Protein AF-A0A667XM32-F1 (afdb_monomer)

Radius of gyration: 34.19 Å; Cα contacts (8 Å, |Δi|>4): 373; chains: 1; bounding box: 86×40×93 Å

Solvent-accessible surface area (backbone atoms only — not comparable to full-atom values): 13322 Å² total; per-residue (Å²): 133,86,81,71,58,64,69,58,56,65,59,70,75,59,69,67,76,51,78,46,45,78,69,33,78,40,68,40,95,83,37,33,21,77,37,44,51,92,83,27,25,35,34,72,48,74,59,93,92,46,54,36,18,30,56,31,86,66,56,57,82,39,23,20,69,43,82,49,98,88,53,30,31,41,42,68,36,68,55,86,54,29,37,33,28,72,44,62,78,33,38,78,36,42,34,93,83,28,27,34,42,97,29,39,58,32,80,63,60,58,92,79,31,28,52,42,90,53,34,41,35,77,47,68,85,73,47,76,67,45,75,70,47,72,71,42,76,52,26,44,96,87,36,74,66,98,52,69,56,24,39,23,43,25,47,23,50,35,56,75,93,78,94,74,78,89,86,64,67,90,36,48,46,70,66,48,75,48,76,46,82,33,78,41,81,85,88,78,74,76,73,65,78,79,55,61,89,86,50,58,69,69,46,54,60,58,52,58,72,74,56,75,88,76,86,76,76,75,80,85,128

pLDDT: mean 71.75, std 19.82, range [31.75, 93.62]

Secondary structure (DSSP, 8-state):
--SSSHHHHTTSS-S---GGGTT-SEEETTTEEEE--TTSEEEEEEETTEEEEEEESSPPTTEEEEE-SS-EEEEE-S-TTEEEESSSS-EEEEPTT-EEETTEEESSPPTT-EEETTEEES-GGGS-PPPPPPPPP-BBTTBSSS-SEEEEEEEE-SS------TT-GGGBPPPEEEEEEEEPP---SSGGGSS-TTSHHHHHHHHHHH-PPP--PPPP-

InterPro domains:
  IPR006212 Furin-like repeat [SM00261] (18-65)
  IPR006212 Furin-like repeat [SM00261] (71-115)
  IPR006212 Furin-like repeat [cd00064] (82-119)
  IPR009030 Growth factor receptor cysteine-rich domain superfamily [SSF57184] (23-128)
  IPR043601 R-spondin, Fu-CRD domain [PF15913] (21-119)
  IPR051514 R-spondin domain-containing protein [PTHR46987] (15-189)

Sequence (221 aa):
LYWGLLRLFDCMLAKETSDDCRSCLECSPDNGCVRCPERLFLFLQRDGMSHHGTCLHACPTGHYGQRGKDINRCMKCRSLDCEHCFSRDFCTKCKPGFQLYKGKCLTHCPEGTFAHQSDCLEDCLQAPLGEWSNWSVCLHNGVTCGFRWGKQTRTREGGLSGGMPEEHAASLCPSHSETQRCRMRKKWRQEMRNLGKTGVLAVMARYCDKYPPQSDLFPSL

Foldseek 3Di:
DPPPVVVVVVVVVPPPPPPQAPQAPDQDPQAGHPAGDQQWAWEWDDDPPHTHTGTHNAAAFQWEWDRDPGGIYTDGACDPQARAANDNQAGPHGHPCWADDRRDTHNDADPCWADAPRYTHNDLVPQPWDDKDDWAQFDAVNAQDDDQKGKIKIKTASDDDDDDDDPPCPRHRDIDMDMDMDTHDDPDDPPVVPDDPVCPVVVVVVVSVVDDDDPPDDPDD

Nearest PDB structures (foldseek):
  4c8v-assembly6_F  TM=8.138E-01  e=4.112E-13  Xenopus tropicalis
  4c8v-assembly3_C  TM=8.762E-01  e=1.002E-11  Xenopus tropicalis
  4c9a-assembly1_B  TM=8.261E-01  e=1.569E-11  Xenopus tropicalis
  4bst-assembly1_C  TM=8.857E-01  e=7.492E-10  Homo sapiens
  4cdk-assembly4_F  TM=8.758E-01  e=5.988E-10  Homo sapiens

Structure (mmCIF, N/CA/C/O backbone):
data_AF-A0A667XM32-F1
#
_entry.id   AF-A0A667XM32-F1
#
loop_
_atom_site.group_PDB
_atom_site.id
_atom_site.type_symbol
_atom_site.label_atom_id
_atom_site.label_alt_id
_atom_site.label_comp_id
_atom_site.label_asym_id
_atom_site.label_entity_id
_atom_site.label_seq_id
_atom_site.pdbx_PDB_ins_code
_atom_site.Cartn_x
_atom_site.Cartn_y
_atom_site.Cartn_z
_atom_site.occupancy
_atom_site.B_iso_or_equiv
_atom_site.auth_seq_id
_atom_site.auth_comp_id
_atom_site.auth_asym_id
_atom_site.auth_atom_id
_atom_site.pdbx_PDB_model_num
ATOM 1 N N . LEU A 1 1 ? 55.055 26.173 -19.463 1.00 45.59 1 LEU A N 1
ATOM 2 C CA . LEU A 1 1 ? 53.934 25.879 -20.394 1.00 45.59 1 LEU A CA 1
ATOM 3 C C . LEU A 1 1 ? 53.482 24.408 -20.400 1.00 45.59 1 LEU A C 1
ATOM 5 O O . LEU A 1 1 ? 52.423 24.138 -20.940 1.00 45.59 1 LEU A O 1
ATOM 9 N N . TYR A 1 2 ? 54.185 23.473 -19.741 1.00 39.19 2 TYR A N 1
ATOM 10 C CA . TYR A 1 2 ? 53.824 22.039 -19.711 1.00 39.19 2 TYR A CA 1
ATOM 11 C C . TYR A 1 2 ? 53.242 21.540 -18.371 1.00 39.19 2 TYR A C 1
ATOM 13 O O . TYR A 1 2 ? 53.292 20.357 -18.073 1.00 39.19 2 TYR A O 1
ATOM 21 N N . TRP A 1 3 ? 52.686 22.437 -17.551 1.00 39.31 3 TRP A N 1
ATOM 22 C CA . TRP A 1 3 ? 52.010 22.089 -16.284 1.00 39.31 3 TRP A CA 1
ATOM 23 C C . TRP A 1 3 ? 50.555 22.591 -16.216 1.00 39.31 3 TRP A C 1
ATOM 25 O O . TRP A 1 3 ? 49.898 22.452 -15.193 1.00 39.31 3 TRP A O 1
ATOM 35 N N . GLY A 1 4 ? 50.038 23.172 -17.308 1.00 38.06 4 GLY A N 1
ATOM 36 C CA . GLY A 1 4 ? 48.641 23.620 -17.427 1.00 38.06 4 GLY A CA 1
ATOM 37 C C . GLY A 1 4 ? 47.753 22.711 -18.286 1.00 38.06 4 GLY A C 1
ATOM 38 O O . GLY A 1 4 ? 46.537 22.838 -18.244 1.00 38.06 4 GLY A O 1
ATOM 39 N N . LEU A 1 5 ? 48.344 21.781 -19.044 1.00 46.53 5 LEU A N 1
ATOM 40 C CA . LEU A 1 5 ? 47.626 20.906 -19.983 1.00 46.53 5 LEU A CA 1
ATOM 41 C C . LEU A 1 5 ? 47.276 19.525 -19.409 1.00 46.53 5 LEU A C 1
ATOM 43 O O . LEU A 1 5 ? 46.366 18.886 -19.925 1.00 46.53 5 LEU A O 1
ATOM 47 N N . LEU A 1 6 ? 47.909 19.086 -18.311 1.00 43.69 6 LEU A N 1
ATOM 48 C CA . LEU A 1 6 ? 47.523 17.823 -17.666 1.00 43.69 6 LEU A CA 1
ATOM 49 C C . LEU A 1 6 ? 46.185 17.915 -16.912 1.00 43.69 6 LEU A C 1
ATOM 51 O O . LEU A 1 6 ? 45.459 16.933 -16.864 1.00 43.69 6 LEU A O 1
ATOM 55 N N . ARG A 1 7 ? 45.785 19.094 -16.410 1.00 43.16 7 ARG A N 1
ATOM 56 C CA . ARG A 1 7 ? 44.473 19.259 -15.747 1.00 43.16 7 ARG A CA 1
ATOM 57 C C . ARG A 1 7 ? 43.283 19.326 -16.709 1.00 43.16 7 ARG A C 1
ATOM 59 O O . ARG A 1 7 ? 42.148 19.184 -16.273 1.00 43.16 7 ARG A O 1
ATOM 66 N N . LEU A 1 8 ? 43.529 19.546 -18.002 1.00 43.88 8 LEU A N 1
ATOM 67 C CA . LEU A 1 8 ? 42.490 19.540 -19.039 1.00 43.88 8 LEU A CA 1
ATOM 68 C C . LEU A 1 8 ? 42.268 18.144 -19.635 1.00 43.88 8 LEU A C 1
ATOM 70 O O . LEU A 1 8 ? 41.181 17.873 -20.135 1.00 43.88 8 LEU A O 1
ATOM 74 N N . PHE A 1 9 ? 43.253 17.245 -19.531 1.00 40.53 9 PHE A N 1
ATOM 75 C CA . PHE A 1 9 ? 43.096 15.847 -19.945 1.00 40.53 9 PHE A CA 1
ATOM 76 C C . PHE A 1 9 ? 42.394 14.982 -18.888 1.00 40.53 9 PHE A C 1
ATOM 78 O O . PHE A 1 9 ? 41.618 14.105 -19.260 1.00 40.53 9 PHE A O 1
ATOM 85 N N . ASP A 1 10 ? 42.539 15.298 -17.596 1.00 41.66 10 ASP A N 1
ATOM 86 C CA . ASP A 1 10 ? 41.740 14.666 -16.530 1.00 41.66 10 ASP A CA 1
ATOM 87 C C . ASP A 1 10 ? 40.258 15.097 -16.544 1.00 41.66 10 ASP A C 1
ATOM 89 O O . ASP A 1 10 ? 39.413 14.448 -15.934 1.00 41.66 10 ASP A O 1
ATOM 93 N N . CYS A 1 11 ? 39.909 16.159 -17.283 1.00 39.47 11 CYS A N 1
ATOM 94 C CA . CYS A 1 11 ? 38.530 16.642 -17.410 1.00 39.47 11 CYS A CA 1
ATOM 95 C C . CYS A 1 11 ? 37.743 15.954 -18.549 1.00 39.47 11 CYS A C 1
ATOM 97 O O . CYS A 1 11 ? 36.519 16.035 -18.584 1.00 39.47 11 CYS A O 1
ATOM 99 N N . MET A 1 12 ? 38.408 15.242 -19.473 1.00 37.03 12 MET A N 1
ATOM 100 C CA . MET A 1 12 ? 37.737 14.534 -20.584 1.00 37.03 12 MET A CA 1
ATOM 101 C C . MET A 1 12 ? 37.539 13.026 -20.357 1.00 37.03 12 MET A C 1
ATOM 103 O O . MET A 1 12 ? 36.863 12.381 -21.155 1.00 37.03 12 MET A O 1
ATOM 107 N N . LEU A 1 13 ? 38.073 12.464 -19.268 1.00 44.97 13 LEU A N 1
ATOM 108 C CA . LEU A 1 13 ? 37.818 11.073 -18.852 1.00 44.97 13 LEU A CA 1
ATOM 109 C C . LEU A 1 13 ? 36.754 10.950 -17.752 1.00 44.97 13 LEU A C 1
ATOM 111 O O . LEU A 1 13 ? 36.320 9.846 -17.439 1.00 44.97 13 LEU A O 1
ATOM 115 N N . ALA A 1 14 ? 36.274 12.077 -17.227 1.00 42.81 14 ALA A N 1
ATOM 116 C CA . ALA A 1 14 ? 35.104 12.155 -16.366 1.00 42.81 14 ALA A CA 1
ATOM 117 C C . ALA A 1 14 ? 33.891 12.659 -17.162 1.00 42.81 14 ALA A C 1
ATOM 119 O O . ALA A 1 14 ? 33.213 13.598 -16.754 1.00 42.81 14 ALA A O 1
ATOM 120 N N . LYS A 1 15 ? 33.586 12.040 -18.312 1.00 40.84 15 LYS A N 1
ATOM 121 C CA . LYS A 1 15 ? 32.193 12.053 -18.767 1.00 40.84 15 LYS A CA 1
ATOM 122 C C . LYS A 1 15 ? 31.487 11.119 -17.803 1.00 40.84 15 LYS A C 1
ATOM 124 O O . LYS A 1 15 ? 31.589 9.908 -17.979 1.00 40.84 15 LYS A O 1
ATOM 129 N N . GLU A 1 16 ? 30.974 11.715 -16.723 1.00 43.47 16 GLU A N 1
ATOM 130 C CA . GLU A 1 16 ? 30.239 11.094 -15.625 1.00 43.47 16 GLU A CA 1
ATOM 131 C C . GLU A 1 16 ? 29.714 9.739 -16.074 1.00 43.47 16 GLU A C 1
ATOM 133 O O . GLU A 1 16 ? 28.775 9.650 -16.867 1.00 43.47 16 GLU A O 1
ATOM 138 N N . THR A 1 17 ? 30.347 8.658 -15.613 1.00 47.81 17 THR A N 1
ATOM 139 C CA . THR A 1 17 ? 29.606 7.413 -15.511 1.00 47.81 17 THR A CA 1
ATOM 140 C C . THR A 1 17 ? 28.476 7.776 -14.569 1.00 47.81 17 THR A C 1
ATOM 142 O O . THR A 1 17 ? 28.712 7.837 -13.360 1.00 47.81 17 THR A O 1
ATOM 145 N N . SER A 1 18 ? 27.314 8.148 -15.124 1.00 57.19 18 SER A N 1
ATOM 146 C CA . SER A 1 18 ? 26.115 8.383 -14.333 1.00 57.19 18 SER A CA 1
ATOM 147 C C . SER A 1 18 ? 26.058 7.237 -13.334 1.00 57.19 18 SER A C 1
ATOM 149 O O . SER A 1 18 ? 26.303 6.087 -13.727 1.00 57.19 18 SER A O 1
ATOM 151 N N . ASP A 1 19 ? 25.830 7.522 -12.051 1.00 60.72 19 ASP A N 1
ATOM 152 C CA . ASP A 1 19 ? 25.776 6.480 -11.016 1.00 60.72 19 ASP A CA 1
ATOM 153 C C . ASP A 1 19 ? 24.835 5.322 -11.434 1.00 60.72 19 ASP A C 1
ATOM 155 O O . ASP A 1 19 ? 25.039 4.173 -11.034 1.00 60.72 19 ASP A O 1
ATOM 159 N N . ASP A 1 20 ? 23.901 5.598 -12.354 1.00 61.25 20 ASP A N 1
ATOM 160 C CA . ASP A 1 20 ? 23.043 4.657 -13.080 1.00 61.25 20 ASP A CA 1
ATOM 161 C C . ASP A 1 20 ? 23.761 3.469 -13.751 1.00 61.25 20 ASP A C 1
ATOM 163 O O . ASP A 1 20 ? 23.183 2.382 -13.851 1.00 61.25 20 ASP A O 1
ATOM 167 N N . CYS A 1 21 ? 25.008 3.629 -14.204 1.00 70.06 21 CYS A N 1
ATOM 168 C CA . CYS A 1 21 ? 25.737 2.598 -14.951 1.00 70.06 21 CYS A CA 1
ATOM 169 C C . CYS A 1 21 ? 26.800 1.841 -14.144 1.00 70.06 21 CYS A C 1
ATOM 171 O O . CYS A 1 21 ? 27.386 0.894 -14.668 1.00 70.06 21 CYS A O 1
ATOM 173 N N . ARG A 1 22 ? 27.014 2.163 -12.860 1.00 72.00 22 ARG A N 1
ATOM 174 C CA . ARG A 1 22 ? 27.955 1.411 -12.000 1.00 72.00 22 ARG A CA 1
ATOM 175 C C . ARG A 1 22 ? 27.519 -0.031 -11.721 1.00 72.00 22 ARG A C 1
ATOM 177 O O . ARG A 1 22 ? 28.370 -0.890 -11.520 1.00 72.00 22 ARG A O 1
ATOM 184 N N . SER A 1 23 ? 26.210 -0.294 -11.708 1.00 73.00 23 SER A N 1
ATOM 185 C CA . SER A 1 23 ? 25.617 -1.607 -11.374 1.00 73.00 23 SER A CA 1
ATOM 186 C C . SER A 1 23 ? 24.924 -2.281 -12.568 1.00 73.00 23 SER A C 1
ATOM 188 O O . SER A 1 23 ? 24.045 -3.129 -12.396 1.00 73.00 23 SER A O 1
ATOM 190 N N . CYS A 1 24 ? 25.295 -1.876 -13.782 1.00 85.75 24 CYS A N 1
ATOM 191 C CA . CYS A 1 24 ? 24.675 -2.285 -15.036 1.00 85.75 24 CYS A CA 1
ATOM 192 C C . CYS A 1 24 ? 25.583 -3.244 -15.826 1.00 85.75 24 CYS A C 1
ATOM 194 O O . CYS A 1 24 ? 26.798 -3.067 -15.833 1.00 85.75 24 CYS A O 1
ATOM 196 N N . LEU A 1 25 ? 25.010 -4.242 -16.510 1.00 87.75 25 LEU A N 1
ATOM 197 C CA . LEU A 1 25 ? 25.769 -5.154 -17.382 1.00 87.75 25 LEU A CA 1
ATOM 198 C C . LEU A 1 25 ? 26.051 -4.535 -18.756 1.00 87.75 25 LEU A C 1
ATOM 200 O O . LEU A 1 25 ? 27.142 -4.690 -19.291 1.00 87.75 25 LEU A O 1
ATOM 204 N N . GLU A 1 26 ? 25.064 -3.840 -19.324 1.00 87.88 26 GLU A N 1
ATOM 205 C CA . GLU A 1 26 ? 25.168 -3.184 -20.631 1.00 87.88 26 GLU A CA 1
ATOM 206 C C . GLU A 1 26 ? 24.619 -1.760 -20.523 1.00 87.88 26 GLU A C 1
ATOM 208 O O . GLU A 1 26 ? 23.416 -1.574 -20.336 1.00 87.88 26 GLU A O 1
ATOM 213 N N . CYS A 1 27 ? 25.495 -0.760 -20.633 1.00 88.75 27 CYS A N 1
ATOM 214 C CA . CYS A 1 27 ? 25.149 0.658 -20.536 1.00 88.75 27 CYS A CA 1
ATOM 215 C C . CYS A 1 27 ? 25.291 1.347 -21.899 1.00 88.75 27 CYS A C 1
ATOM 217 O O . CYS A 1 27 ? 26.276 1.148 -22.609 1.00 88.75 27 CYS A O 1
ATOM 219 N N . SER A 1 28 ? 24.309 2.178 -22.242 1.00 85.62 28 SER A N 1
ATOM 220 C CA . SER A 1 28 ? 24.292 3.040 -23.419 1.00 85.62 28 SER A CA 1
ATOM 221 C C . SER A 1 28 ? 24.433 4.500 -22.979 1.00 85.62 28 SER A C 1
ATOM 223 O O . SER A 1 28 ? 23.726 4.905 -22.056 1.00 85.62 28 SER A O 1
ATOM 225 N N . PRO A 1 29 ? 25.244 5.327 -23.662 1.00 80.31 29 PRO A N 1
ATOM 226 C CA . PRO A 1 29 ? 25.400 6.741 -23.312 1.00 80.31 29 PRO A CA 1
ATOM 227 C C . PRO A 1 29 ? 24.081 7.527 -23.311 1.00 80.31 29 PRO A C 1
ATOM 229 O O . PRO A 1 29 ? 23.874 8.352 -22.432 1.00 80.31 29 PRO A O 1
ATOM 232 N N . ASP A 1 30 ? 23.187 7.241 -24.265 1.00 82.56 30 ASP A N 1
ATOM 233 C CA . ASP A 1 30 ? 21.945 8.010 -24.455 1.00 82.56 30 ASP A CA 1
ATOM 234 C C . ASP A 1 30 ? 20.714 7.414 -23.754 1.00 82.56 30 ASP A C 1
ATOM 236 O O . ASP A 1 30 ? 19.725 8.106 -23.546 1.00 82.56 30 ASP A O 1
ATOM 240 N N . ASN A 1 31 ? 20.748 6.120 -23.414 1.00 85.31 31 ASN A N 1
ATOM 241 C CA . ASN A 1 31 ? 19.598 5.394 -22.852 1.00 85.31 31 ASN A CA 1
ATOM 242 C C . ASN A 1 31 ? 19.856 4.892 -21.422 1.00 85.31 31 ASN A C 1
ATOM 244 O O . ASN A 1 31 ? 19.017 4.198 -20.846 1.00 85.31 31 ASN A O 1
ATOM 248 N N . GLY A 1 32 ? 21.022 5.194 -20.846 1.00 88.12 32 GLY A N 1
ATOM 249 C CA . GLY A 1 32 ? 21.455 4.640 -19.567 1.00 88.12 32 GLY A CA 1
ATOM 250 C C . GLY A 1 32 ? 21.614 3.118 -19.620 1.00 88.12 32 GLY A C 1
ATOM 251 O O . GLY A 1 32 ? 22.054 2.544 -20.619 1.00 88.12 32 GLY A O 1
ATOM 252 N N . CYS A 1 33 ? 21.257 2.442 -18.534 1.00 89.12 33 CYS A N 1
ATOM 253 C CA . CYS A 1 33 ? 21.366 0.997 -18.435 1.00 89.12 33 CYS A CA 1
ATOM 254 C C . CYS A 1 33 ? 20.329 0.258 -19.295 1.00 89.12 33 CYS A C 1
ATOM 256 O O . CYS A 1 33 ? 19.123 0.440 -19.148 1.00 89.12 33 CYS A O 1
ATOM 258 N N . VAL A 1 34 ? 20.798 -0.654 -20.143 1.00 88.31 34 VAL A N 1
ATOM 259 C CA . VAL A 1 34 ? 19.962 -1.493 -21.014 1.00 88.31 34 VAL A CA 1
ATOM 260 C C . VAL A 1 34 ? 19.714 -2.867 -20.387 1.00 88.31 34 VAL A C 1
ATOM 262 O O . VAL A 1 34 ? 18.611 -3.411 -20.506 1.00 88.31 34 VAL A O 1
ATOM 265 N N . ARG A 1 35 ? 20.708 -3.427 -19.679 1.00 88.56 35 ARG A N 1
ATOM 266 C CA . ARG A 1 35 ? 20.587 -4.730 -19.003 1.00 88.56 35 ARG A CA 1
ATOM 267 C C . ARG A 1 35 ? 21.119 -4.712 -17.582 1.00 88.56 35 ARG A C 1
ATOM 269 O O . ARG A 1 35 ? 22.271 -4.371 -17.330 1.00 88.56 35 ARG A O 1
ATOM 276 N N . CYS A 1 36 ? 20.280 -5.197 -16.676 1.00 89.44 36 CYS A N 1
ATOM 277 C CA . CYS A 1 36 ? 20.608 -5.372 -15.271 1.00 89.44 36 CYS A CA 1
ATOM 278 C C . CYS A 1 36 ? 20.957 -6.833 -14.953 1.00 89.44 36 CYS A C 1
ATOM 280 O O . CYS A 1 36 ? 20.423 -7.740 -15.597 1.00 89.44 36 CYS A O 1
ATOM 282 N N . PRO A 1 37 ? 21.786 -7.082 -13.927 1.00 88.69 37 PRO A N 1
ATOM 283 C CA . PRO A 1 37 ? 21.933 -8.404 -13.325 1.00 88.69 37 PRO A CA 1
ATOM 284 C C . PRO A 1 37 ? 20.583 -8.992 -12.886 1.00 88.69 37 PRO A C 1
ATOM 286 O O . PRO A 1 37 ? 19.696 -8.259 -12.454 1.00 88.69 37 PRO A O 1
ATOM 289 N N . GLU A 1 38 ? 20.455 -10.322 -12.883 1.00 86.25 38 GLU A N 1
ATOM 290 C CA . GLU A 1 38 ? 19.208 -11.047 -12.555 1.00 86.25 38 GLU A CA 1
ATOM 291 C C . GLU A 1 38 ? 18.642 -10.777 -11.147 1.00 86.25 38 GLU A C 1
ATOM 293 O O . GLU A 1 38 ? 17.500 -11.127 -10.848 1.00 86.25 38 GLU A O 1
ATOM 298 N N . ARG A 1 39 ? 19.429 -10.170 -10.251 1.00 88.44 39 ARG A N 1
ATOM 299 C CA . ARG A 1 39 ? 18.991 -9.791 -8.897 1.00 88.44 39 ARG A CA 1
ATOM 300 C C . ARG A 1 39 ? 18.384 -8.389 -8.824 1.00 88.44 39 ARG A C 1
ATOM 302 O O . AR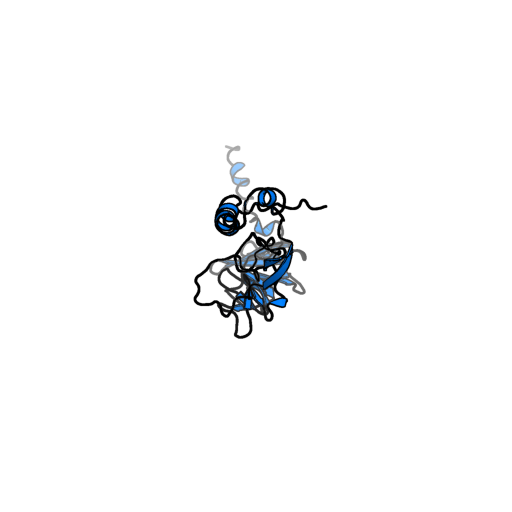G A 1 39 ? 17.767 -8.067 -7.813 1.00 88.44 39 ARG A O 1
ATOM 309 N N . LEU A 1 40 ? 18.575 -7.575 -9.859 1.00 91.12 40 LEU A N 1
ATOM 310 C CA . LEU A 1 40 ? 18.111 -6.194 -9.934 1.00 91.12 40 LEU A CA 1
ATOM 311 C C . LEU A 1 40 ? 16.926 -6.071 -10.895 1.00 91.12 40 LEU A C 1
ATOM 313 O O . LEU A 1 40 ? 16.687 -6.939 -11.739 1.00 91.12 40 LEU A O 1
ATOM 317 N N . PHE A 1 41 ? 16.197 -4.969 -10.759 1.00 93.12 41 PHE A N 1
ATOM 318 C CA . PHE A 1 41 ? 15.096 -4.575 -11.625 1.00 93.12 41 PHE A CA 1
ATOM 319 C C . PHE A 1 41 ? 15.501 -3.366 -12.461 1.00 93.12 41 PHE A C 1
ATOM 321 O O . PHE A 1 41 ? 15.969 -2.362 -11.928 1.00 93.12 41 PHE A O 1
ATOM 328 N N . LEU A 1 42 ? 15.278 -3.455 -13.768 1.00 92.31 42 LEU A N 1
ATOM 329 C CA . LEU A 1 42 ? 15.428 -2.337 -14.687 1.00 92.31 42 LEU A CA 1
ATOM 330 C C . LEU A 1 42 ? 14.244 -1.378 -14.523 1.00 92.31 42 LEU A C 1
ATOM 332 O O . LEU A 1 42 ? 13.096 -1.737 -14.809 1.00 92.31 42 LEU A O 1
ATOM 336 N N . PHE A 1 43 ? 14.529 -0.159 -14.091 1.00 92.88 43 PHE A N 1
ATOM 337 C CA . PHE A 1 43 ? 13.588 0.950 -14.041 1.00 92.88 43 PHE A CA 1
ATOM 338 C C . PHE A 1 43 ? 13.853 1.895 -15.212 1.00 92.88 43 PHE A C 1
ATOM 340 O O . PHE A 1 43 ? 14.984 2.312 -15.418 1.00 92.88 43 PHE A O 1
ATOM 347 N N . LEU A 1 44 ? 12.812 2.208 -15.987 1.00 91.12 44 LEU A N 1
ATOM 348 C CA . LEU A 1 44 ? 12.896 3.133 -17.116 1.00 91.12 44 LEU A CA 1
ATOM 349 C C . LEU A 1 44 ? 12.258 4.465 -16.721 1.00 91.12 44 LEU A C 1
ATOM 351 O O . LEU A 1 44 ? 11.033 4.553 -16.574 1.00 91.12 44 LEU A O 1
ATOM 355 N N . GLN A 1 45 ? 13.082 5.496 -16.576 1.00 89.94 45 GLN A N 1
ATOM 356 C CA . GLN A 1 45 ? 12.639 6.858 -16.326 1.00 89.94 45 GLN A CA 1
ATOM 357 C C . GLN A 1 45 ? 12.467 7.592 -17.656 1.00 89.94 45 GLN A C 1
ATOM 359 O O . GLN A 1 45 ? 13.373 7.634 -18.484 1.00 89.94 45 GLN A O 1
ATOM 364 N N . ARG A 1 46 ? 11.280 8.162 -17.875 1.00 90.06 46 ARG A N 1
ATOM 365 C CA . ARG A 1 46 ? 10.997 8.985 -19.053 1.00 90.06 46 ARG A CA 1
ATOM 366 C C . ARG A 1 46 ? 11.276 10.445 -18.731 1.00 90.06 46 ARG A C 1
ATOM 368 O O . ARG A 1 46 ? 10.622 10.986 -17.842 1.00 90.06 46 ARG A O 1
ATOM 375 N N . ASP A 1 47 ? 12.165 11.057 -19.501 1.00 85.38 47 ASP A N 1
ATOM 376 C CA . ASP A 1 47 ? 12.425 12.493 -19.479 1.00 85.38 47 ASP A CA 1
ATOM 377 C C . ASP A 1 47 ? 12.156 13.071 -20.877 1.00 85.38 47 ASP A C 1
ATOM 379 O O . ASP A 1 47 ? 12.887 12.846 -21.840 1.00 85.38 47 ASP A O 1
ATOM 383 N N . GLY A 1 48 ? 10.999 13.715 -21.042 1.00 87.31 48 GLY A N 1
ATOM 384 C CA . GLY A 1 48 ? 10.517 14.156 -22.352 1.00 87.31 48 GLY A CA 1
ATOM 385 C C . GLY A 1 48 ? 10.366 13.008 -23.366 1.00 87.31 48 GLY A C 1
ATOM 386 O O . GLY A 1 48 ? 9.432 12.195 -23.286 1.00 87.31 48 GLY A O 1
ATOM 387 N N . MET A 1 49 ? 11.257 12.988 -24.362 1.00 85.25 49 MET A N 1
ATOM 388 C CA . MET A 1 49 ? 11.302 11.983 -25.435 1.00 85.25 49 MET A CA 1
ATOM 389 C C . MET A 1 49 ? 12.349 10.886 -25.201 1.00 85.25 49 MET A C 1
ATOM 391 O O . MET A 1 49 ? 12.313 9.877 -25.903 1.00 85.25 49 MET A O 1
ATOM 395 N N . SER A 1 50 ? 13.259 11.058 -24.239 1.00 84.25 50 SER A N 1
ATOM 396 C CA . SER A 1 50 ? 14.288 10.070 -23.918 1.00 84.25 50 SER A CA 1
ATOM 397 C C . SER A 1 50 ? 13.841 9.176 -22.765 1.00 84.25 50 SER A C 1
ATOM 399 O O . SER A 1 50 ? 13.075 9.573 -21.880 1.00 84.25 50 SER A O 1
ATOM 401 N N . HIS A 1 51 ? 14.302 7.928 -22.796 1.00 87.06 51 HIS A N 1
ATOM 402 C CA . HIS A 1 51 ? 14.112 6.966 -21.720 1.00 87.06 51 HIS A CA 1
ATOM 403 C C . HIS A 1 51 ? 15.486 6.551 -21.204 1.00 87.06 51 HIS A C 1
ATOM 405 O O . HIS A 1 51 ? 16.288 6.017 -21.965 1.00 87.06 51 HIS A O 1
ATOM 411 N N . HIS A 1 52 ? 15.721 6.759 -19.914 1.00 89.00 52 HIS A N 1
ATOM 412 C CA . HIS A 1 52 ? 16.953 6.360 -19.249 1.00 89.00 52 HIS A CA 1
ATOM 413 C C . HIS A 1 52 ? 16.679 5.169 -18.334 1.00 89.00 52 HIS A C 1
ATOM 415 O O . HIS A 1 52 ? 15.703 5.163 -17.578 1.00 89.00 52 HIS A O 1
ATOM 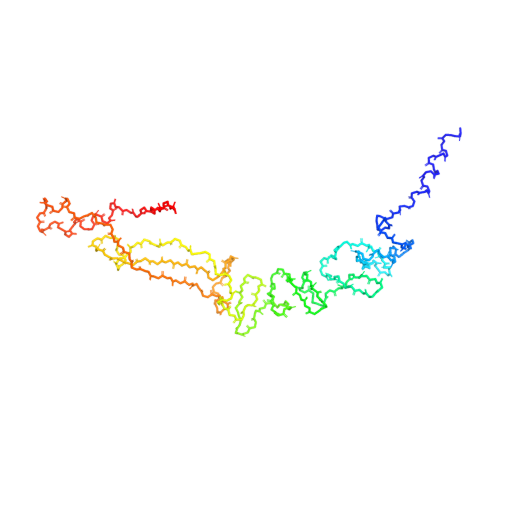421 N N . GLY A 1 53 ? 17.500 4.129 -18.443 1.00 90.12 53 GLY A N 1
ATOM 422 C CA . GLY A 1 53 ? 17.411 2.936 -17.616 1.00 90.12 53 GLY A CA 1
ATOM 423 C C . GLY A 1 53 ? 18.346 2.977 -16.411 1.00 90.12 53 GLY A C 1
ATOM 424 O O . GLY A 1 53 ? 19.523 3.301 -16.545 1.00 90.12 53 GLY A O 1
ATOM 425 N N . THR A 1 54 ? 17.842 2.553 -15.256 1.00 90.19 54 THR A N 1
ATOM 426 C CA . THR A 1 54 ? 18.612 2.408 -14.012 1.00 90.19 54 THR A CA 1
ATOM 427 C C . THR A 1 54 ? 18.307 1.051 -13.380 1.00 90.19 54 THR A C 1
ATOM 429 O O . THR A 1 54 ? 17.164 0.587 -13.406 1.00 90.19 54 THR A O 1
ATOM 432 N N . CYS A 1 55 ? 19.311 0.394 -12.797 1.00 90.88 55 CYS A N 1
ATOM 433 C CA . CYS A 1 55 ? 19.114 -0.861 -12.068 1.00 90.88 55 CYS A CA 1
ATOM 434 C C . CYS A 1 55 ? 18.870 -0.606 -10.582 1.00 90.88 55 CYS A C 1
ATOM 436 O O . CYS A 1 55 ? 19.713 -0.024 -9.905 1.00 90.88 55 CYS A O 1
ATOM 438 N N . LEU A 1 56 ? 17.753 -1.107 -10.056 1.00 91.31 56 LEU A N 1
ATOM 439 C CA . LEU A 1 56 ? 17.362 -0.943 -8.657 1.00 91.31 56 LEU A CA 1
ATOM 440 C C . LEU A 1 56 ? 17.152 -2.299 -7.978 1.00 91.31 56 LEU A C 1
ATOM 442 O O . LEU A 1 56 ? 16.695 -3.260 -8.596 1.00 91.31 56 LEU A O 1
ATOM 446 N N . HIS A 1 57 ? 17.434 -2.378 -6.678 1.00 91.12 57 HIS A N 1
ATOM 447 C CA . HIS A 1 57 ? 17.102 -3.560 -5.873 1.00 91.12 57 HIS A CA 1
ATOM 448 C C . HIS A 1 57 ? 15.596 -3.687 -5.609 1.00 91.12 57 HIS A C 1
ATOM 450 O O . HIS A 1 57 ? 15.073 -4.796 -5.514 1.00 91.12 57 HIS A O 1
ATOM 456 N N . ALA A 1 58 ? 14.902 -2.553 -5.507 1.00 91.50 58 ALA A N 1
ATOM 457 C CA . ALA A 1 58 ? 13.465 -2.470 -5.296 1.00 91.50 58 ALA A CA 1
ATOM 458 C C . ALA A 1 58 ? 12.878 -1.373 -6.189 1.00 91.50 58 ALA A C 1
ATOM 460 O O . ALA A 1 58 ? 13.496 -0.327 -6.385 1.00 91.50 58 ALA A O 1
ATOM 461 N N . CYS A 1 59 ? 11.689 -1.620 -6.736 1.00 92.38 59 CYS A N 1
ATOM 462 C CA . CYS A 1 59 ? 11.014 -0.642 -7.579 1.00 92.38 59 CYS A CA 1
ATOM 463 C C . CYS A 1 59 ? 10.483 0.539 -6.749 1.00 92.38 59 CYS A C 1
ATOM 465 O O . CYS A 1 59 ? 10.046 0.334 -5.613 1.00 92.38 59 CYS A O 1
ATOM 467 N N . PRO A 1 60 ? 10.490 1.761 -7.311 1.00 92.38 60 PRO A N 1
ATOM 468 C CA . PRO A 1 60 ? 9.971 2.944 -6.633 1.00 92.38 60 PRO A CA 1
ATOM 469 C C . PRO A 1 60 ? 8.445 2.881 -6.461 1.00 92.38 60 PRO A C 1
ATOM 471 O O . PRO A 1 60 ? 7.767 2.016 -7.022 1.00 92.38 60 PRO A O 1
ATOM 474 N N . THR A 1 61 ? 7.889 3.827 -5.701 1.00 91.25 61 THR A N 1
ATOM 475 C CA . THR A 1 61 ? 6.439 3.936 -5.473 1.00 91.25 61 THR A CA 1
ATOM 476 C C . THR A 1 61 ? 5.657 4.007 -6.792 1.00 91.25 61 THR A C 1
ATOM 478 O O . THR A 1 61 ? 6.124 4.524 -7.815 1.00 91.25 61 THR A O 1
ATOM 481 N N . GLY A 1 62 ? 4.465 3.407 -6.803 1.00 90.25 62 GLY A N 1
ATOM 482 C CA . GLY A 1 62 ? 3.634 3.272 -8.003 1.00 90.25 62 GLY A CA 1
ATOM 483 C C . GLY A 1 62 ? 4.154 2.269 -9.042 1.00 90.25 62 GLY A C 1
ATOM 484 O O . GLY A 1 62 ? 3.595 2.192 -10.140 1.00 90.25 62 GLY A O 1
ATOM 485 N N . HIS A 1 63 ? 5.201 1.499 -8.724 1.00 92.44 63 HIS A N 1
ATOM 486 C CA . HIS A 1 63 ? 5.730 0.440 -9.579 1.00 92.44 63 HIS A CA 1
ATOM 487 C C . HIS A 1 63 ? 5.847 -0.888 -8.825 1.00 92.44 63 HIS A C 1
ATOM 489 O O . HIS A 1 63 ? 6.033 -0.921 -7.610 1.00 92.44 63 HIS A O 1
ATOM 495 N N . TYR A 1 64 ? 5.783 -1.990 -9.570 1.00 93.44 64 TYR A N 1
ATOM 496 C CA . TYR A 1 64 ? 6.031 -3.339 -9.070 1.00 93.44 64 TYR A CA 1
ATOM 497 C C . TYR A 1 64 ? 7.113 -4.033 -9.890 1.00 93.44 64 TYR A C 1
ATOM 499 O O . TYR A 1 64 ? 7.271 -3.787 -11.090 1.00 93.44 64 TYR A O 1
ATOM 507 N N . GLY A 1 65 ? 7.871 -4.902 -9.228 1.00 93.50 65 GLY A N 1
ATOM 508 C CA . GLY A 1 65 ? 8.908 -5.700 -9.868 1.00 93.50 65 GLY A CA 1
ATOM 509 C C . GLY A 1 65 ? 8.300 -6.884 -10.608 1.00 93.50 65 GLY A C 1
ATOM 510 O O . GLY A 1 65 ? 7.837 -7.838 -9.988 1.00 93.50 65 GLY A O 1
ATOM 511 N N . GLN A 1 66 ? 8.336 -6.853 -11.935 1.00 92.44 66 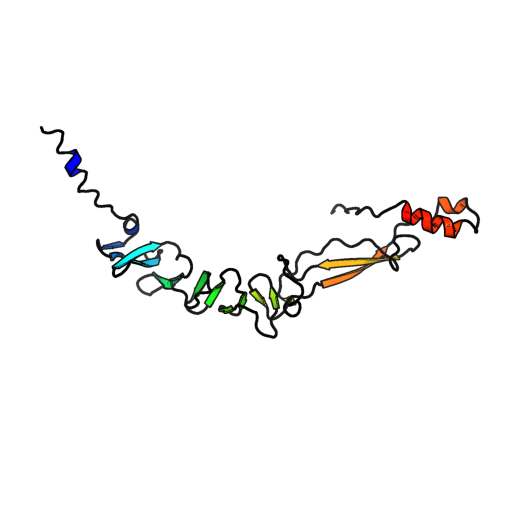GLN A N 1
ATOM 512 C CA . GLN A 1 66 ? 7.964 -7.985 -12.771 1.00 92.44 66 GLN A CA 1
ATOM 513 C C . GLN A 1 66 ? 9.215 -8.793 -13.117 1.00 92.44 66 GLN A C 1
ATOM 515 O O . GLN A 1 66 ? 10.128 -8.288 -13.774 1.00 92.44 66 GLN A O 1
ATOM 520 N N . ARG A 1 67 ? 9.253 -10.061 -12.693 1.00 90.56 67 ARG A N 1
ATOM 521 C CA . ARG A 1 67 ? 10.310 -10.999 -13.086 1.00 90.56 67 ARG A CA 1
ATOM 522 C C . ARG A 1 67 ? 10.003 -11.541 -14.478 1.00 90.56 67 ARG A C 1
ATOM 524 O O . ARG A 1 67 ? 9.063 -12.314 -14.650 1.00 90.56 67 ARG A O 1
ATOM 531 N N . GLY A 1 68 ? 10.737 -11.054 -15.474 1.00 85.06 68 GLY A N 1
ATOM 532 C CA . GLY A 1 68 ? 10.677 -11.560 -16.841 1.00 85.06 68 GLY A CA 1
ATOM 533 C C . GLY A 1 68 ? 11.584 -12.774 -17.021 1.00 85.06 68 GLY A C 1
ATOM 534 O O . GLY A 1 68 ? 12.422 -13.059 -16.171 1.00 85.06 68 GLY A O 1
ATOM 535 N N . LYS A 1 69 ? 11.433 -13.474 -18.150 1.00 81.62 69 LYS A N 1
ATOM 536 C CA . LYS A 1 69 ? 12.296 -14.610 -18.507 1.00 81.62 69 LYS A CA 1
ATOM 537 C C . LYS A 1 69 ? 13.758 -14.188 -18.709 1.00 81.62 69 LYS A C 1
ATOM 539 O O . LYS A 1 69 ? 14.651 -14.949 -18.368 1.00 81.62 69 LYS A O 1
ATOM 544 N N . ASP A 1 70 ? 13.966 -12.968 -19.211 1.00 78.94 70 ASP A N 1
ATOM 545 C CA . ASP A 1 70 ? 15.292 -12.473 -19.599 1.00 78.94 70 ASP A CA 1
ATOM 546 C C . ASP A 1 70 ? 15.763 -11.270 -18.761 1.00 78.94 70 ASP A C 1
ATOM 548 O O . ASP A 1 70 ? 16.955 -11.109 -18.517 1.00 78.94 70 ASP A O 1
ATOM 552 N N . ILE A 1 71 ? 14.844 -10.391 -18.335 1.00 85.19 71 ILE A N 1
ATOM 553 C CA . ILE A 1 71 ? 15.152 -9.171 -17.570 1.00 85.19 71 ILE A CA 1
ATOM 554 C C . ILE A 1 71 ? 14.022 -8.911 -16.570 1.00 85.19 71 ILE A C 1
ATOM 556 O O . ILE A 1 71 ? 12.845 -8.928 -16.945 1.00 85.19 71 ILE A O 1
ATOM 560 N N . ASN A 1 72 ? 14.359 -8.607 -15.313 1.00 91.88 72 ASN A N 1
ATOM 561 C CA . ASN A 1 72 ? 13.370 -8.097 -14.363 1.00 91.88 72 ASN A CA 1
ATOM 562 C C . ASN A 1 72 ? 13.169 -6.599 -14.575 1.00 91.88 72 ASN A C 1
ATOM 564 O O . ASN A 1 72 ? 14.136 -5.851 -14.712 1.00 91.88 72 ASN A O 1
ATOM 568 N N . ARG A 1 73 ? 11.919 -6.144 -14.577 1.00 92.50 73 ARG A N 1
ATOM 569 C CA . ARG A 1 73 ? 11.568 -4.758 -14.900 1.00 92.50 73 ARG A CA 1
ATOM 570 C C . ARG A 1 73 ? 10.626 -4.177 -13.863 1.00 92.50 73 ARG A C 1
ATOM 572 O O . ARG A 1 73 ? 9.768 -4.885 -13.342 1.00 92.50 73 ARG A O 1
ATOM 579 N N . CYS A 1 74 ? 10.754 -2.885 -13.608 1.00 93.62 74 CYS A N 1
ATOM 580 C CA . CYS A 1 74 ? 9.772 -2.142 -12.836 1.00 93.62 74 CYS A CA 1
ATOM 581 C C . CYS A 1 74 ? 8.636 -1.690 -13.753 1.00 93.62 74 CYS A C 1
ATOM 583 O O . CYS A 1 74 ? 8.833 -0.886 -14.664 1.00 93.62 74 CYS A O 1
ATOM 585 N N . MET A 1 75 ? 7.437 -2.205 -13.503 1.00 92.75 75 MET A N 1
ATOM 586 C CA . MET A 1 75 ? 6.235 -1.894 -14.270 1.00 92.75 75 MET A CA 1
ATOM 587 C C . MET A 1 75 ? 5.322 -0.991 -13.450 1.00 92.75 75 MET A C 1
ATOM 589 O O . MET A 1 75 ? 5.187 -1.176 -12.245 1.00 92.75 75 MET A O 1
ATOM 593 N N . LYS A 1 76 ? 4.668 -0.023 -14.097 1.00 91.94 76 LYS A N 1
ATOM 594 C CA . LYS A 1 76 ? 3.688 0.847 -13.432 1.00 91.94 76 LYS A CA 1
ATOM 595 C C . LYS A 1 76 ? 2.480 0.043 -12.951 1.00 91.94 76 LYS A C 1
ATOM 597 O O . LYS A 1 76 ? 1.980 -0.822 -13.678 1.00 91.94 76 LYS A O 1
ATOM 602 N N . CYS A 1 77 ? 2.004 0.353 -11.748 1.00 92.12 77 CYS A N 1
ATOM 603 C CA . CYS A 1 77 ? 0.723 -0.137 -11.248 1.00 92.12 77 CYS A CA 1
ATOM 604 C C . CYS A 1 77 ? -0.420 0.344 -12.159 1.00 92.12 77 CYS A C 1
ATOM 606 O O . CYS A 1 77 ? -0.335 1.429 -12.739 1.00 92.12 77 CYS A O 1
ATOM 608 N N . ARG A 1 78 ? -1.496 -0.447 -12.297 1.00 90.50 78 ARG A N 1
ATOM 609 C CA . ARG A 1 78 ? -2.678 -0.011 -13.064 1.00 90.50 78 ARG A CA 1
ATOM 610 C C . ARG A 1 78 ? -3.432 1.105 -12.342 1.00 90.50 78 ARG A C 1
ATOM 612 O O . ARG A 1 78 ? -3.846 2.069 -12.977 1.00 90.50 78 ARG A O 1
ATOM 619 N N . SER A 1 79 ? -3.631 0.950 -11.037 1.00 88.50 79 SER A N 1
ATOM 620 C CA . SER A 1 79 ? -4.379 1.904 -10.218 1.00 88.50 79 SER A CA 1
ATOM 621 C C . SER A 1 79 ? -3.488 3.070 -9.797 1.00 88.50 79 SER A C 1
ATOM 623 O O . SER A 1 79 ? -2.429 2.856 -9.209 1.00 88.50 79 SER A O 1
ATOM 625 N N . LEU A 1 80 ? -3.937 4.300 -10.056 1.00 88.31 80 LEU A N 1
ATOM 626 C CA . LEU A 1 80 ? -3.233 5.530 -9.664 1.00 88.31 80 LEU A CA 1
ATOM 627 C C . LEU A 1 80 ? -3.313 5.798 -8.156 1.00 88.31 80 LEU A C 1
ATOM 629 O O . LEU A 1 80 ? -2.452 6.486 -7.607 1.00 88.31 80 LEU A O 1
ATOM 633 N N . ASP A 1 81 ? -4.314 5.225 -7.495 1.00 90.69 81 ASP A N 1
ATOM 634 C CA . ASP A 1 81 ? -4.571 5.360 -6.058 1.00 90.69 81 ASP A CA 1
ATOM 635 C C . ASP A 1 81 ? -3.776 4.345 -5.219 1.00 90.69 81 ASP A C 1
ATOM 637 O O . ASP A 1 81 ? -3.885 4.300 -3.996 1.00 90.69 81 ASP A O 1
ATOM 641 N N . CYS A 1 82 ? -2.958 3.521 -5.878 1.00 92.12 82 CYS A N 1
ATOM 642 C CA . CYS A 1 82 ? -2.117 2.511 -5.256 1.00 92.12 82 CYS A CA 1
ATOM 643 C C . CYS A 1 82 ? -0.691 3.045 -5.043 1.00 92.12 82 CYS A C 1
ATOM 645 O O . CYS A 1 82 ? -0.063 3.558 -5.972 1.00 92.12 82 CYS A O 1
ATOM 647 N N . GLU A 1 83 ? -0.170 2.917 -3.824 1.00 91.31 83 GLU A N 1
ATOM 648 C CA . GLU A 1 83 ? 1.211 3.269 -3.475 1.00 91.31 83 GLU A CA 1
ATOM 649 C C . GLU A 1 83 ? 2.169 2.123 -3.829 1.00 91.31 83 GLU A C 1
ATOM 651 O O . GLU A 1 83 ? 3.198 2.345 -4.472 1.00 91.31 83 GLU A O 1
ATOM 656 N N . HIS A 1 84 ? 1.789 0.891 -3.478 1.00 90.12 84 HIS A N 1
ATOM 657 C CA . HIS A 1 84 ? 2.531 -0.323 -3.806 1.00 90.12 84 HIS A CA 1
ATOM 658 C C . HIS A 1 84 ? 1.590 -1.403 -4.320 1.00 90.12 84 HIS A C 1
ATOM 660 O O . HIS A 1 84 ? 0.599 -1.738 -3.670 1.00 90.12 84 HIS A O 1
ATOM 666 N N . CYS A 1 85 ? 1.917 -1.972 -5.477 1.00 93.31 85 CYS A N 1
ATOM 667 C CA . CYS A 1 85 ? 1.208 -3.113 -6.033 1.00 93.31 85 CYS A CA 1
ATOM 668 C C . CYS A 1 85 ? 2.116 -4.344 -6.091 1.00 93.31 85 CYS A C 1
ATOM 670 O O . CYS A 1 85 ? 3.327 -4.240 -6.264 1.00 93.31 85 CYS A O 1
ATOM 672 N N . PHE A 1 86 ? 1.522 -5.522 -5.925 1.00 91.38 86 PHE A N 1
ATOM 673 C CA . PHE A 1 86 ? 2.207 -6.802 -6.102 1.00 91.38 86 PHE A CA 1
ATOM 674 C C . PHE A 1 86 ? 2.218 -7.223 -7.575 1.00 91.38 86 PHE A C 1
ATOM 676 O O . PHE A 1 86 ? 3.199 -7.764 -8.078 1.00 91.38 86 PHE A O 1
ATOM 683 N N . SER A 1 87 ? 1.119 -6.952 -8.278 1.00 91.06 87 SER A N 1
ATOM 684 C CA . SER A 1 87 ? 0.961 -7.220 -9.705 1.00 91.06 87 SER A CA 1
ATOM 685 C C . SER A 1 87 ? 0.277 -6.039 -10.390 1.00 91.06 87 SER A C 1
ATOM 687 O O . SER A 1 87 ? -0.117 -5.076 -9.733 1.00 91.06 87 SER A O 1
ATOM 689 N N . ARG A 1 88 ? 0.082 -6.117 -11.713 1.00 88.69 88 ARG A N 1
ATOM 690 C CA . ARG A 1 88 ? -0.633 -5.079 -12.472 1.00 88.69 88 ARG A CA 1
ATOM 691 C C . ARG A 1 88 ? -1.998 -4.740 -11.859 1.00 88.69 88 ARG A C 1
ATOM 693 O O . ARG A 1 88 ? -2.364 -3.569 -11.862 1.00 88.69 88 ARG A O 1
ATOM 700 N N . ASP A 1 89 ? -2.713 -5.745 -11.354 1.00 88.94 89 ASP A N 1
ATOM 701 C CA . ASP A 1 89 ? -4.114 -5.629 -10.932 1.00 88.94 89 ASP A CA 1
ATOM 702 C C . ASP A 1 89 ? -4.314 -5.759 -9.415 1.00 88.94 89 ASP A C 1
ATOM 704 O O . ASP A 1 89 ? -5.417 -5.519 -8.930 1.00 88.94 89 ASP A O 1
ATOM 708 N N . PHE A 1 90 ? -3.265 -6.124 -8.670 1.00 92.25 90 PHE A N 1
ATOM 709 C CA . PHE A 1 90 ? -3.338 -6.359 -7.229 1.00 92.25 90 PHE A CA 1
ATOM 710 C C . PHE A 1 90 ? -2.475 -5.357 -6.463 1.00 92.25 90 PHE A C 1
ATOM 712 O O . PHE A 1 90 ? -1.243 -5.436 -6.473 1.00 92.25 90 PHE A O 1
ATOM 719 N N . CYS A 1 91 ? -3.136 -4.426 -5.788 1.00 93.12 91 CYS A N 1
ATOM 720 C CA . CYS A 1 91 ? -2.544 -3.466 -4.873 1.00 93.12 91 CYS A CA 1
ATOM 721 C C . CYS A 1 91 ? -2.332 -4.087 -3.488 1.00 93.12 91 CYS A C 1
ATOM 723 O O . CYS A 1 91 ? -3.193 -4.811 -2.995 1.00 93.12 91 CYS A O 1
ATOM 725 N N . THR A 1 92 ? -1.198 -3.794 -2.858 1.00 91.00 92 THR A N 1
ATOM 726 C CA . THR A 1 92 ? -0.905 -4.193 -1.473 1.00 91.00 92 THR A CA 1
ATOM 727 C C . THR A 1 92 ? -0.986 -3.024 -0.505 1.00 91.00 92 THR A C 1
ATOM 729 O O . THR A 1 92 ? -1.223 -3.245 0.675 1.00 91.00 92 THR A O 1
ATOM 732 N N . LYS A 1 93 ? -0.795 -1.788 -0.983 1.00 90.31 93 LYS A N 1
ATOM 733 C CA . LYS A 1 93 ? -0.913 -0.581 -0.164 1.00 90.31 93 LYS A CA 1
ATOM 734 C C . LYS A 1 93 ? -1.506 0.566 -0.969 1.00 90.31 93 LYS A C 1
ATOM 736 O O . LYS A 1 93 ? -0.960 0.944 -2.008 1.00 90.31 93 LYS A O 1
ATOM 741 N N . CYS A 1 94 ? -2.595 1.129 -0.466 1.00 91.81 94 CYS A N 1
ATOM 742 C CA . CYS A 1 94 ? -3.249 2.288 -1.056 1.00 91.81 94 CYS A CA 1
ATOM 743 C C . CYS A 1 94 ? -2.629 3.600 -0.579 1.00 91.81 94 CYS A C 1
ATOM 745 O O . CYS A 1 94 ? -2.023 3.668 0.490 1.00 91.81 94 CYS A O 1
ATOM 747 N N . LYS A 1 95 ? -2.798 4.650 -1.383 1.00 91.06 95 LYS A N 1
ATOM 748 C CA . LYS A 1 95 ? -2.483 6.017 -0.974 1.00 91.06 95 LYS A CA 1
ATOM 749 C C . LYS A 1 95 ? -3.369 6.440 0.209 1.00 91.06 95 LYS A C 1
ATOM 751 O O . LYS A 1 95 ? -4.489 5.939 0.339 1.00 91.06 95 LYS A O 1
ATOM 756 N N . PRO A 1 96 ? -2.904 7.378 1.052 1.00 89.12 96 PRO A N 1
ATOM 757 C CA . PRO A 1 96 ? -3.707 7.891 2.158 1.00 89.12 96 PRO A CA 1
ATOM 758 C C . PRO A 1 96 ? -5.043 8.455 1.654 1.00 89.12 96 PRO A C 1
ATOM 760 O O . PRO A 1 96 ? -5.083 9.148 0.639 1.00 89.12 96 PRO A O 1
ATOM 763 N N . GLY A 1 97 ? -6.126 8.141 2.367 1.00 86.62 97 GLY A N 1
ATOM 764 C CA . GLY A 1 97 ? -7.497 8.506 1.988 1.00 86.62 97 GLY A CA 1
ATOM 765 C C . GLY A 1 97 ? -8.245 7.449 1.165 1.00 86.62 97 GLY A C 1
ATOM 766 O O . GLY A 1 97 ? -9.439 7.613 0.934 1.00 86.62 97 GLY A O 1
ATOM 767 N N . PHE A 1 98 ? -7.585 6.359 0.763 1.00 89.62 98 PHE A N 1
ATOM 768 C CA . PHE A 1 98 ? -8.217 5.224 0.087 1.00 89.62 98 PHE A CA 1
ATOM 769 C C . PHE A 1 98 ? -8.191 3.970 0.962 1.00 89.62 98 PHE A C 1
ATOM 771 O O . PHE A 1 98 ? -7.242 3.738 1.710 1.00 89.62 98 PHE A O 1
ATOM 778 N N . GLN A 1 99 ? -9.225 3.147 0.820 1.00 88.25 99 GLN A N 1
ATOM 779 C CA . GLN A 1 99 ? -9.388 1.870 1.502 1.00 88.25 99 GLN A CA 1
ATOM 780 C C . GLN A 1 99 ? -9.063 0.713 0.547 1.00 88.25 99 GLN A C 1
ATOM 782 O O . GLN A 1 99 ? -9.521 0.685 -0.600 1.00 88.25 99 GLN A O 1
ATOM 787 N N . LEU A 1 100 ? -8.260 -0.244 1.005 1.00 90.31 100 LEU A N 1
ATOM 788 C CA . LEU A 1 100 ? -7.886 -1.434 0.255 1.00 90.31 100 LEU A CA 1
ATOM 789 C C . LEU A 1 100 ? -8.975 -2.504 0.378 1.00 90.31 100 LEU A C 1
ATOM 791 O O . LEU A 1 100 ? -9.293 -2.980 1.464 1.00 90.31 100 LEU A O 1
ATOM 795 N N . TYR A 1 101 ? -9.502 -2.944 -0.758 1.00 89.62 101 TYR A N 1
ATOM 796 C CA . TYR A 1 101 ? -10.496 -4.003 -0.843 1.00 89.62 101 TYR A CA 1
ATOM 797 C C . TYR A 1 101 ? -10.163 -4.969 -1.979 1.00 89.62 101 TYR A C 1
ATOM 799 O O . TYR A 1 101 ? -10.105 -4.575 -3.146 1.00 89.62 101 TYR A O 1
ATOM 807 N N . LYS A 1 102 ? -9.927 -6.248 -1.651 1.00 88.25 102 LYS A N 1
ATOM 808 C CA . LYS A 1 102 ? -9.611 -7.322 -2.621 1.00 88.25 102 LYS A CA 1
ATOM 809 C C . LYS A 1 102 ? -8.523 -6.925 -3.640 1.00 88.25 102 LYS A C 1
ATOM 811 O O . LYS A 1 102 ? -8.622 -7.232 -4.827 1.00 88.25 102 LYS A O 1
ATOM 816 N N . GLY A 1 103 ? -7.490 -6.217 -3.177 1.00 88.19 103 GLY A N 1
ATOM 817 C CA . GLY A 1 103 ? -6.380 -5.752 -4.015 1.00 88.19 103 GLY A CA 1
ATOM 818 C C . GLY A 1 103 ? -6.665 -4.486 -4.833 1.00 88.19 103 GLY A C 1
ATOM 819 O O . GLY A 1 103 ? -5.879 -4.146 -5.714 1.00 88.19 103 GLY A O 1
ATOM 820 N N . LYS A 1 104 ? -7.763 -3.770 -4.579 1.00 90.69 104 LYS A N 1
ATOM 821 C CA . LYS A 1 104 ? -8.090 -2.489 -5.222 1.00 90.69 104 LYS A CA 1
ATOM 822 C C . LYS A 1 104 ? -8.236 -1.392 -4.179 1.00 90.69 104 LYS A C 1
ATOM 824 O O . LYS A 1 104 ? -8.692 -1.651 -3.078 1.00 90.69 104 LYS A O 1
ATOM 829 N N . CYS A 1 105 ? -7.877 -0.173 -4.550 1.00 91.69 105 CYS A N 1
ATOM 830 C CA . CYS A 1 105 ? -8.062 1.001 -3.708 1.00 91.69 105 CYS A CA 1
ATOM 831 C C . CYS A 1 105 ? -9.381 1.674 -4.069 1.00 91.69 105 CYS A C 1
ATOM 833 O O . CYS A 1 105 ? -9.607 1.979 -5.240 1.00 91.69 105 CYS A O 1
ATOM 835 N N . LEU A 1 106 ? -10.242 1.871 -3.079 1.00 89.69 106 LEU A N 1
ATOM 836 C CA . LEU A 1 106 ? -11.550 2.507 -3.211 1.00 89.69 106 LEU A CA 1
ATOM 837 C C . LEU A 1 106 ? -11.625 3.717 -2.281 1.00 89.69 106 LEU A C 1
ATOM 839 O O . LEU A 1 106 ? -10.943 3.767 -1.263 1.00 89.69 106 LEU A O 1
ATOM 843 N N . THR A 1 107 ? -12.449 4.705 -2.620 1.00 88.19 107 THR A N 1
ATOM 844 C CA . THR A 1 107 ? -12.685 5.860 -1.737 1.00 88.19 107 THR A CA 1
ATOM 845 C C . THR A 1 107 ? -13.551 5.495 -0.537 1.00 88.19 107 THR A C 1
ATOM 847 O O . THR A 1 107 ? -13.372 6.059 0.535 1.00 88.19 107 THR A O 1
ATOM 850 N N . HIS A 1 108 ? -14.458 4.532 -0.710 1.00 84.75 108 HIS A N 1
ATOM 851 C CA . HIS A 1 108 ? -15.340 4.015 0.330 1.00 84.75 108 HIS A CA 1
ATOM 852 C C . HIS A 1 108 ? -15.455 2.496 0.203 1.00 84.75 108 HIS A C 1
ATOM 854 O O . HIS A 1 108 ? -15.467 1.965 -0.915 1.00 84.75 108 HIS A O 1
ATOM 860 N N . CYS A 1 109 ? -15.557 1.810 1.340 1.00 85.69 109 CYS A N 1
ATOM 861 C CA . CYS A 1 109 ? -15.863 0.389 1.374 1.00 85.69 109 CYS A CA 1
ATOM 862 C C . CYS A 1 109 ? -17.252 0.099 0.770 1.00 85.69 109 CYS A C 1
ATOM 864 O O . CYS A 1 109 ? -18.195 0.857 1.016 1.00 85.69 109 CYS A O 1
ATOM 866 N N . PRO A 1 110 ? -17.394 -0.972 -0.034 1.00 86.12 110 PRO A N 1
ATOM 867 C CA . PRO A 1 110 ? -18.685 -1.381 -0.581 1.00 86.12 110 PRO A CA 1
ATOM 868 C C . PRO A 1 110 ? -19.665 -1.820 0.516 1.00 86.12 110 PRO A C 1
ATOM 870 O O . PRO A 1 110 ? -19.265 -2.175 1.627 1.00 86.12 110 PRO A O 1
ATOM 873 N N . GLU A 1 111 ? -20.960 -1.835 0.192 1.00 79.56 111 GLU A N 1
ATOM 874 C CA . GLU A 1 111 ? -21.999 -2.293 1.121 1.00 79.56 111 GLU A CA 1
ATOM 875 C C . GLU A 1 111 ? -21.731 -3.722 1.613 1.00 79.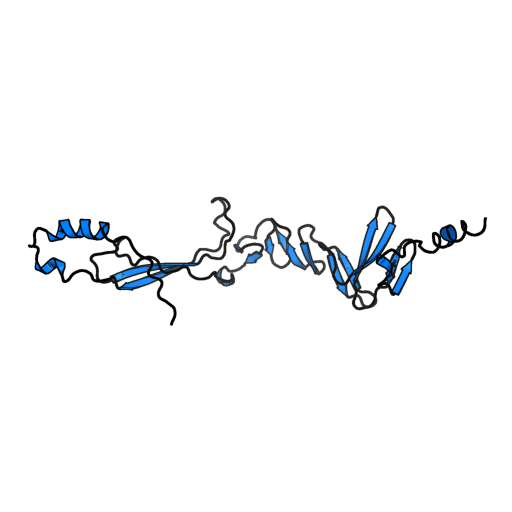56 111 GLU A C 1
ATOM 877 O O . GLU A 1 111 ? -21.331 -4.598 0.845 1.00 79.56 111 GLU A O 1
ATOM 882 N N . GLY A 1 112 ? -21.954 -3.950 2.910 1.00 74.81 112 GLY A N 1
ATOM 883 C CA . GLY A 1 112 ? -21.662 -5.226 3.568 1.00 74.81 112 GLY A CA 1
ATOM 884 C C . GLY A 1 112 ? -20.217 -5.379 4.046 1.00 74.81 112 GLY A C 1
ATOM 885 O O . GLY A 1 112 ? -19.894 -6.414 4.617 1.00 74.81 112 GLY A O 1
ATOM 886 N N . THR A 1 113 ? -19.367 -4.364 3.861 1.00 78.25 113 THR A N 1
ATOM 887 C CA . THR A 1 113 ? -17.985 -4.359 4.358 1.00 78.25 113 THR A CA 1
ATOM 888 C C . THR A 1 113 ? -17.727 -3.175 5.286 1.00 78.25 113 THR A C 1
ATOM 890 O O . THR A 1 113 ? -18.353 -2.120 5.168 1.00 78.25 113 THR A O 1
ATOM 893 N N . PHE A 1 114 ? -16.800 -3.356 6.222 1.00 75.38 114 PHE A N 1
ATOM 894 C CA . PHE A 1 114 ? -16.464 -2.387 7.258 1.00 75.38 114 PHE A CA 1
ATOM 895 C C . PHE A 1 114 ? -15.081 -1.797 7.009 1.00 75.38 114 PHE A C 1
ATOM 897 O O . PHE A 1 114 ? -14.127 -2.521 6.717 1.00 75.38 114 PHE A O 1
ATOM 904 N N . ALA A 1 115 ? -14.967 -0.481 7.153 1.00 77.62 115 ALA A N 1
ATOM 905 C CA . ALA A 1 115 ? -13.695 0.214 7.077 1.00 77.62 115 ALA A CA 1
ATOM 906 C C . ALA A 1 115 ? -12.942 0.041 8.400 1.00 77.62 115 ALA A C 1
ATOM 908 O O . ALA A 1 115 ? -13.429 0.422 9.467 1.00 77.62 115 ALA A O 1
ATOM 909 N N . HIS A 1 116 ? -11.736 -0.514 8.328 1.00 74.38 116 HIS A N 1
ATOM 910 C CA . HIS A 1 116 ? -10.830 -0.642 9.461 1.00 74.38 116 HIS A CA 1
ATOM 911 C C . HIS A 1 116 ? -9.446 -0.124 9.064 1.00 74.38 116 HIS A C 1
ATOM 913 O O . HIS A 1 116 ? -8.729 -0.746 8.280 1.00 74.38 116 HIS A O 1
ATOM 919 N N . GLN A 1 117 ? -9.056 1.021 9.631 1.00 75.50 117 GLN A N 1
ATOM 920 C CA . GLN A 1 117 ? -7.829 1.745 9.278 1.00 75.50 117 GLN A CA 1
ATOM 921 C C . GLN A 1 117 ? -7.763 2.076 7.774 1.00 75.50 117 GLN A C 1
ATOM 923 O O . GLN A 1 117 ? -8.429 3.007 7.327 1.00 75.50 117 GLN A O 1
ATOM 928 N N . SER A 1 118 ? -6.969 1.331 6.999 1.00 80.00 118 SER A N 1
ATOM 929 C CA . SER A 1 118 ? -6.806 1.487 5.548 1.00 80.00 118 SER A CA 1
ATOM 930 C C . SER A 1 118 ? -7.410 0.343 4.733 1.00 80.00 118 SER A C 1
ATOM 932 O O . SER A 1 118 ? -7.234 0.336 3.519 1.00 80.00 118 SER A O 1
ATOM 934 N N . ASP A 1 119 ? -8.097 -0.610 5.364 1.00 82.50 119 ASP A N 1
ATOM 935 C CA . ASP A 1 119 ? -8.592 -1.825 4.715 1.00 82.50 119 ASP A CA 1
ATOM 936 C C . ASP A 1 119 ? -10.113 -1.961 4.872 1.00 82.50 119 ASP A C 1
ATOM 938 O O . ASP A 1 119 ? -10.700 -1.530 5.866 1.00 82.50 119 ASP A O 1
ATOM 942 N N . CYS A 1 120 ? -10.750 -2.588 3.885 1.00 85.38 120 CYS A N 1
ATOM 943 C CA . CYS A 1 120 ? -12.154 -2.985 3.936 1.00 85.38 120 CYS A CA 1
ATOM 944 C C . CYS A 1 120 ? -12.264 -4.461 4.317 1.00 85.38 120 CYS A C 1
ATOM 946 O O . CYS A 1 120 ? -11.803 -5.338 3.577 1.00 85.38 120 CYS A O 1
ATOM 948 N N . LEU A 1 121 ? -12.906 -4.734 5.447 1.00 79.56 121 LEU A N 1
ATOM 949 C CA . LEU A 1 121 ? -13.115 -6.076 5.980 1.00 79.56 121 LEU A CA 1
ATOM 950 C C . LEU A 1 121 ? -14.543 -6.551 5.699 1.00 79.56 121 LEU A C 1
ATOM 952 O O . LEU A 1 121 ? -15.497 -5.802 5.868 1.00 79.56 121 LEU A O 1
ATOM 956 N N . GLU A 1 122 ? -14.693 -7.810 5.292 1.00 76.00 122 GLU A N 1
ATOM 957 C CA . GLU A 1 122 ? -16.009 -8.447 5.093 1.00 76.00 122 GLU A CA 1
ATOM 958 C C . GLU A 1 122 ? -16.677 -8.805 6.431 1.00 76.00 122 GLU A C 1
ATOM 960 O O . GLU A 1 122 ? -17.898 -8.830 6.532 1.00 76.00 122 GLU A O 1
ATOM 965 N N . ASP A 1 123 ? -15.880 -9.074 7.470 1.00 68.00 123 ASP A N 1
ATOM 966 C CA . ASP A 1 123 ? -16.366 -9.405 8.809 1.00 68.00 123 ASP A CA 1
ATOM 967 C C . ASP A 1 123 ? -15.518 -8.696 9.875 1.00 68.00 123 ASP A C 1
A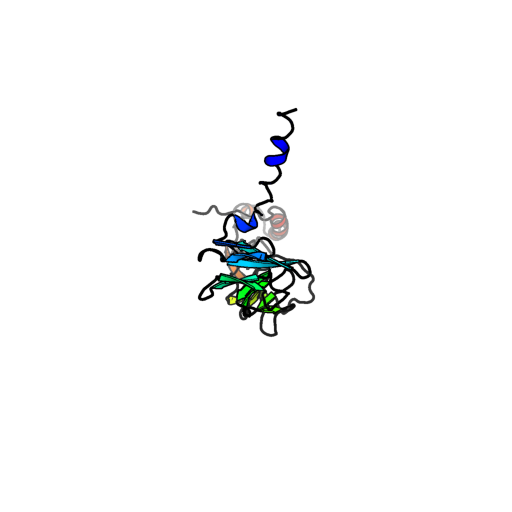TOM 969 O O . ASP A 1 123 ? -14.288 -8.803 9.899 1.00 68.00 123 ASP A O 1
ATOM 973 N N . CYS A 1 124 ? -16.179 -7.996 10.797 1.00 64.00 124 CYS A N 1
ATOM 974 C CA . CYS A 1 124 ? -15.530 -7.340 11.930 1.00 64.00 124 CYS A CA 1
ATOM 975 C C . CYS A 1 124 ? -14.863 -8.316 12.907 1.00 64.00 124 CYS A C 1
ATOM 977 O O . CYS A 1 124 ? -13.982 -7.905 13.661 1.00 64.00 124 CYS A O 1
ATOM 979 N N . LEU A 1 125 ? -15.230 -9.601 12.897 1.00 61.09 125 LEU A N 1
ATOM 980 C CA . LEU A 1 125 ? -14.566 -10.621 13.716 1.00 61.09 125 LEU A CA 1
ATOM 981 C C . LEU A 1 125 ? -13.144 -10.953 13.235 1.00 61.09 125 LEU A C 1
ATOM 983 O O . LEU A 1 125 ? -12.368 -11.530 13.996 1.00 61.09 125 LEU A O 1
ATOM 987 N N . GLN A 1 126 ? -12.800 -10.596 11.994 1.00 57.09 126 GLN A N 1
ATOM 988 C CA . GLN A 1 126 ? -11.458 -10.775 11.426 1.00 57.09 126 GLN A CA 1
ATOM 989 C C . GLN A 1 126 ? -10.553 -9.560 11.639 1.00 57.09 126 GLN A C 1
ATOM 991 O O . GLN A 1 126 ? -9.346 -9.661 11.410 1.00 57.09 126 GLN A O 1
ATOM 996 N N . ALA A 1 127 ? -11.100 -8.437 12.115 1.00 59.25 127 ALA A N 1
ATOM 997 C CA . ALA A 1 127 ? -10.278 -7.339 12.594 1.00 59.25 127 ALA A CA 1
ATOM 998 C C . ALA A 1 127 ? -9.469 -7.832 13.807 1.00 59.25 127 ALA A C 1
ATOM 1000 O O . ALA A 1 127 ? -10.057 -8.410 14.729 1.00 59.25 127 ALA A O 1
ATOM 1001 N N . PRO A 1 128 ? -8.141 -7.618 13.853 1.00 56.50 128 PRO A N 1
ATOM 1002 C CA . PRO A 1 128 ? -7.370 -7.843 15.065 1.00 56.50 128 PRO A CA 1
ATOM 1003 C C . PRO A 1 128 ? -7.964 -6.969 16.173 1.00 56.50 128 PRO A C 1
ATOM 1005 O O . PRO A 1 128 ? -7.819 -5.748 16.172 1.00 56.50 128 PRO A O 1
ATOM 1008 N N . LEU A 1 129 ? -8.712 -7.593 17.081 1.00 61.53 129 LEU A N 1
ATOM 1009 C CA . LEU A 1 129 ? -9.357 -6.899 18.185 1.00 61.53 129 LEU A CA 1
ATOM 1010 C C . LEU A 1 129 ? -8.261 -6.293 19.062 1.00 61.53 129 LEU A C 1
ATOM 1012 O O . LEU A 1 129 ? -7.341 -7.002 19.474 1.00 61.53 129 LEU A O 1
ATOM 1016 N N . GLY A 1 130 ? -8.365 -4.989 19.324 1.00 64.12 130 GLY A N 1
ATOM 1017 C CA . GLY A 1 130 ? -7.438 -4.295 20.209 1.00 64.12 130 GLY A CA 1
ATOM 1018 C C . GLY A 1 130 ? -7.412 -4.919 21.605 1.00 64.12 130 GLY A C 1
ATOM 1019 O O . GLY A 1 130 ? -8.304 -5.687 21.993 1.00 64.12 130 GLY A O 1
ATOM 1020 N N . GLU A 1 131 ? -6.379 -4.581 22.374 1.00 69.88 131 GLU A N 1
ATOM 1021 C CA . GLU A 1 131 ? -6.291 -5.009 23.766 1.00 69.88 131 GLU A CA 1
ATOM 1022 C C . GLU A 1 131 ? -7.511 -4.532 24.562 1.00 69.88 131 GLU A C 1
ATOM 1024 O O . GLU A 1 131 ? -8.080 -3.462 24.333 1.00 69.88 131 GLU A O 1
ATOM 1029 N N . TRP A 1 132 ? -7.941 -5.365 25.504 1.00 76.00 132 TRP A N 1
ATOM 1030 C CA . TRP A 1 132 ? -9.024 -5.009 26.404 1.00 76.00 132 TRP A CA 1
ATOM 1031 C C . TRP A 1 132 ? -8.625 -3.839 27.293 1.00 76.00 132 TRP A C 1
ATOM 1033 O O . TRP A 1 132 ? -7.553 -3.858 27.897 1.00 76.00 132 TRP A O 1
ATOM 1043 N N . SER A 1 133 ? -9.533 -2.877 27.463 1.00 80.31 133 SER A N 1
ATOM 1044 C CA . SER A 1 133 ? -9.372 -1.882 28.512 1.00 80.31 133 SER A CA 1
ATOM 1045 C C . SER A 1 133 ? -9.366 -2.546 29.893 1.00 80.31 133 SER A C 1
ATOM 1047 O O . SER A 1 133 ? -9.879 -3.655 30.104 1.00 80.31 133 SER A O 1
ATOM 1049 N N . ASN A 1 134 ? -8.809 -1.829 30.867 1.00 83.88 134 ASN A N 1
ATOM 1050 C CA . ASN A 1 134 ? -8.957 -2.204 32.264 1.00 83.88 134 ASN A CA 1
ATOM 1051 C C . ASN A 1 134 ? -10.439 -2.237 32.661 1.00 83.88 134 ASN A C 1
ATOM 1053 O O . ASN A 1 134 ? -11.266 -1.475 32.154 1.00 83.88 134 ASN A O 1
ATOM 1057 N N . TRP A 1 135 ? -10.772 -3.116 33.606 1.00 84.12 135 TRP A N 1
ATOM 1058 C CA . TRP A 1 135 ? -12.119 -3.193 34.162 1.00 84.12 135 TRP A CA 1
ATOM 1059 C C . TRP A 1 135 ? -12.531 -1.864 34.794 1.00 84.12 135 TRP A C 1
ATOM 1061 O O . TRP A 1 135 ? -11.776 -1.277 35.572 1.00 84.12 135 TRP A O 1
ATOM 1071 N N . SER A 1 136 ? -13.751 -1.415 34.492 1.00 85.31 136 SER A N 1
ATOM 1072 C CA . SER A 1 136 ? -14.341 -0.259 35.161 1.00 85.31 136 SER A CA 1
ATOM 1073 C C . SER A 1 136 ? -14.478 -0.499 36.665 1.00 85.31 136 SER A C 1
ATOM 1075 O O . SER A 1 136 ? -14.472 -1.631 37.154 1.00 85.31 136 SER A O 1
ATOM 1077 N N . VAL A 1 137 ? -14.712 0.579 37.411 1.00 85.12 137 VAL A N 1
ATOM 1078 C CA . VAL A 1 137 ? -15.066 0.490 38.831 1.00 85.12 137 VAL A CA 1
ATOM 1079 C C . VAL A 1 137 ? -16.300 -0.403 39.010 1.00 85.12 137 VAL A C 1
ATOM 1081 O O . VAL A 1 137 ? -17.240 -0.362 38.213 1.00 85.12 137 VAL A O 1
ATOM 1084 N N . CYS A 1 138 ? -16.290 -1.216 40.067 1.00 87.81 138 CYS A N 1
ATOM 1085 C CA . CYS A 1 138 ? -17.402 -2.090 40.422 1.00 87.81 138 CYS A CA 1
ATOM 1086 C C . CYS A 1 138 ? -18.604 -1.272 40.923 1.00 87.81 138 CYS A C 1
ATOM 1088 O O . CYS A 1 138 ? -18.541 -0.678 42.002 1.00 87.81 138 CYS A O 1
ATOM 1090 N N . LEU A 1 139 ? -19.702 -1.269 40.162 1.00 85.38 139 LEU A N 1
ATOM 1091 C CA . LEU A 1 139 ? -20.900 -0.465 40.428 1.00 85.38 139 LEU A CA 1
ATOM 1092 C C . LEU A 1 139 ? -22.138 -1.345 40.632 1.00 85.38 139 LEU A C 1
ATOM 1094 O O . LEU A 1 139 ? -22.334 -2.348 39.949 1.00 85.38 139 LEU A O 1
ATOM 1098 N N . HIS A 1 140 ? -23.024 -0.947 41.538 1.00 83.25 140 HIS A N 1
ATOM 1099 C CA . HIS A 1 140 ? -24.359 -1.518 41.688 1.00 83.25 140 HIS A CA 1
ATOM 1100 C C . HIS A 1 140 ? -25.392 -0.402 41.499 1.00 83.25 140 HIS A C 1
ATOM 1102 O O . HIS A 1 140 ? -25.499 0.482 42.343 1.00 83.25 140 HIS A O 1
ATOM 1108 N N . ASN A 1 141 ? -26.133 -0.420 40.385 1.00 84.62 141 ASN A N 1
ATOM 1109 C CA . ASN A 1 141 ? -27.075 0.643 39.997 1.00 84.62 141 ASN A CA 1
ATOM 1110 C C . ASN A 1 141 ? -26.454 2.057 40.059 1.00 84.62 141 ASN A C 1
ATOM 1112 O O . ASN A 1 141 ? -27.065 2.984 40.578 1.00 84.62 141 ASN A O 1
ATOM 1116 N N . GLY A 1 142 ? -25.209 2.205 39.587 1.00 82.19 142 GLY A N 1
ATOM 1117 C CA . GLY A 1 142 ? -24.467 3.475 39.611 1.00 82.19 142 GLY A CA 1
ATOM 1118 C C . GLY A 1 142 ? -23.781 3.808 40.942 1.00 82.19 142 GLY A C 1
ATOM 1119 O O . GLY A 1 142 ? -23.059 4.795 41.018 1.00 82.19 142 GLY A O 1
ATOM 1120 N N . VAL A 1 143 ? -23.946 2.979 41.978 1.00 78.69 143 VAL A N 1
ATOM 1121 C CA . VAL A 1 143 ? -23.384 3.219 43.315 1.00 78.69 143 VAL A CA 1
ATOM 1122 C C . VAL A 1 143 ? -22.171 2.318 43.572 1.00 78.69 143 VAL A C 1
ATOM 1124 O O . VAL A 1 143 ? -22.197 1.122 43.279 1.00 78.69 143 VAL A O 1
ATOM 1127 N N . THR A 1 144 ? -21.102 2.876 44.144 1.00 78.25 144 THR A N 1
ATOM 1128 C CA . THR A 1 144 ? -19.830 2.180 44.448 1.00 78.25 144 THR A CA 1
ATOM 1129 C C . THR A 1 144 ? -19.769 1.580 45.857 1.00 78.25 144 THR A C 1
ATOM 1131 O O . THR A 1 144 ? -18.858 0.808 46.163 1.00 78.25 144 THR A O 1
ATOM 1134 N N . CYS A 1 145 ? -20.723 1.915 46.733 1.00 72.31 145 CYS A N 1
ATOM 1135 C CA . CYS A 1 145 ? -20.745 1.530 48.145 1.00 72.31 145 CYS A CA 1
ATOM 1136 C C . CYS A 1 145 ? -22.105 0.919 48.570 1.00 72.31 145 CYS A C 1
ATOM 1138 O O . CYS A 1 145 ? -23.095 1.001 47.850 1.00 72.31 145 CYS A O 1
ATOM 1140 N N . GLY A 1 146 ? -22.158 0.237 49.723 1.00 72.69 146 GLY A N 1
ATOM 1141 C CA . GLY A 1 146 ? -23.412 -0.242 50.341 1.00 72.69 146 GLY A CA 1
ATOM 1142 C C . GLY A 1 146 ? -23.921 -1.639 49.942 1.00 72.69 146 GLY A C 1
ATOM 1143 O O . GLY A 1 146 ? -24.725 -2.216 50.673 1.00 72.69 146 GLY A O 1
ATOM 1144 N N . PHE A 1 147 ? -23.401 -2.245 48.871 1.00 77.25 147 PHE A N 1
ATOM 1145 C CA . PHE A 1 147 ? -23.782 -3.595 48.423 1.00 77.25 147 PHE A CA 1
ATOM 1146 C C . PHE A 1 147 ? -22.605 -4.579 48.488 1.00 77.25 147 PHE A C 1
ATOM 1148 O O . PHE A 1 147 ? -21.444 -4.192 48.578 1.00 77.25 147 PHE A O 1
ATOM 1155 N N . ARG A 1 148 ? -22.890 -5.892 48.502 1.00 78.44 148 ARG A N 1
ATOM 1156 C CA . ARG A 1 148 ? -21.843 -6.942 48.516 1.00 78.44 148 ARG A CA 1
ATOM 1157 C C . ARG A 1 148 ? -21.288 -7.251 47.123 1.00 78.44 148 ARG A C 1
ATOM 1159 O O . ARG A 1 148 ? -20.182 -7.779 47.017 1.00 78.44 148 ARG A O 1
ATOM 1166 N N . TRP A 1 149 ? -22.066 -6.965 46.088 1.00 80.38 149 TRP A N 1
ATOM 1167 C CA . TRP A 1 149 ? -21.801 -7.339 44.707 1.00 80.38 149 TRP A CA 1
ATOM 1168 C C . TRP A 1 149 ? -22.208 -6.195 43.789 1.00 80.38 149 TRP A C 1
ATOM 1170 O O . TRP A 1 149 ? -23.241 -5.576 44.028 1.00 80.38 149 TRP A O 1
ATOM 1180 N N . GLY A 1 150 ? -21.430 -5.984 42.735 1.00 88.88 150 GLY A N 1
ATOM 1181 C CA . GLY A 1 150 ? -21.727 -5.056 41.652 1.00 88.88 150 GLY A CA 1
ATOM 1182 C C . GLY A 1 150 ? -21.401 -5.682 40.298 1.00 88.88 150 GLY A C 1
ATOM 1183 O O . GLY A 1 150 ? -21.169 -6.894 40.188 1.00 88.88 150 GLY A O 1
ATOM 1184 N N . LYS A 1 151 ? -21.378 -4.843 39.272 1.00 89.75 151 LYS A N 1
ATOM 1185 C CA . LYS A 1 151 ? -20.960 -5.165 37.913 1.00 89.75 151 LYS A CA 1
ATOM 1186 C C . LYS A 1 151 ? -19.832 -4.222 37.505 1.00 89.75 151 LYS A C 1
ATOM 1188 O O . LYS A 1 151 ? -19.849 -3.046 37.862 1.00 89.75 151 LYS A O 1
ATOM 1193 N N . GLN A 1 152 ? -18.864 -4.758 36.779 1.00 89.38 152 GLN A N 1
ATOM 1194 C CA . GLN A 1 152 ? -17.797 -4.000 36.139 1.00 89.38 152 GLN A CA 1
ATOM 1195 C C . GLN A 1 152 ? -17.799 -4.335 34.655 1.00 89.38 152 GLN A C 1
ATOM 1197 O O . GLN A 1 152 ? -18.043 -5.486 34.282 1.00 89.38 152 GLN A O 1
ATOM 1202 N N . THR A 1 153 ? -17.549 -3.333 33.826 1.00 86.94 153 THR A N 1
ATOM 1203 C CA . THR A 1 153 ? -17.554 -3.453 32.372 1.00 86.94 153 THR A CA 1
ATOM 1204 C C . THR A 1 153 ? -16.172 -3.089 31.857 1.00 86.94 153 THR A C 1
ATOM 1206 O O . THR A 1 153 ? -15.556 -2.145 32.344 1.00 86.94 153 THR A O 1
ATOM 1209 N N . ARG A 1 154 ? -15.669 -3.842 30.888 1.00 83.31 154 ARG A N 1
ATOM 1210 C CA . ARG A 1 154 ? -14.513 -3.447 30.083 1.00 83.31 154 ARG A CA 1
ATOM 1211 C C . ARG A 1 154 ? -14.946 -3.314 28.637 1.00 83.31 154 ARG A C 1
ATOM 1213 O O . ARG A 1 154 ? -15.893 -3.976 28.203 1.00 83.31 154 ARG A O 1
ATOM 1220 N N . THR A 1 155 ? -14.255 -2.467 27.903 1.00 81.81 155 THR A N 1
ATOM 1221 C CA . THR A 1 155 ? -14.503 -2.241 26.486 1.00 81.81 155 THR A CA 1
ATOM 1222 C C . THR A 1 155 ? -13.222 -2.527 25.730 1.00 81.81 155 THR A C 1
ATOM 1224 O O . THR A 1 155 ? -12.121 -2.269 26.208 1.00 81.81 155 THR A O 1
ATOM 1227 N N . ARG A 1 156 ? -13.355 -3.091 24.542 1.00 75.56 156 ARG A N 1
ATOM 1228 C CA . ARG A 1 156 ? -12.292 -3.069 23.546 1.00 75.56 156 ARG A CA 1
ATOM 1229 C C . ARG A 1 156 ? -12.873 -2.458 22.293 1.00 75.56 156 ARG A C 1
ATOM 1231 O O . ARG A 1 156 ? -13.998 -2.781 21.896 1.00 75.56 156 ARG A O 1
ATOM 1238 N N . GLU A 1 157 ? -12.134 -1.537 21.714 1.00 67.94 157 GLU A N 1
ATOM 1239 C CA . GLU A 1 157 ? -12.538 -0.935 20.458 1.00 67.94 157 GLU A CA 1
ATOM 1240 C C . GLU A 1 157 ? -12.337 -1.963 19.341 1.00 67.94 157 GLU A C 1
ATOM 1242 O O . GLU A 1 157 ? -11.325 -2.670 19.298 1.00 67.94 157 GLU A O 1
ATOM 1247 N N . GLY A 1 158 ? -13.329 -2.078 18.454 1.00 58.78 158 GLY A N 1
ATOM 1248 C CA . GLY A 1 158 ? -13.072 -2.603 17.118 1.00 58.78 158 GLY A CA 1
ATOM 1249 C C . GLY A 1 158 ? -12.172 -1.572 16.453 1.00 58.78 158 GLY A C 1
ATOM 1250 O O . GLY A 1 158 ? -12.575 -0.419 16.358 1.00 58.78 158 GLY A O 1
ATOM 1251 N N . GLY A 1 159 ? -10.925 -1.941 16.157 1.00 53.53 159 GLY A N 1
ATOM 1252 C CA . GLY A 1 159 ? -9.811 -1.001 16.022 1.00 53.53 159 GLY A CA 1
ATOM 1253 C C . GLY A 1 159 ? -10.133 0.280 15.247 1.00 53.53 159 GLY A C 1
ATOM 1254 O O . GLY A 1 159 ? -10.359 0.255 14.041 1.00 53.53 159 GLY A O 1
ATOM 1255 N N . LEU A 1 160 ? -10.092 1.415 15.947 1.00 51.31 160 LEU A N 1
ATOM 1256 C CA . LEU A 1 160 ? -10.075 2.744 15.351 1.00 51.31 160 LEU A CA 1
ATOM 1257 C C . LEU A 1 160 ? -9.080 3.625 16.102 1.00 51.31 160 LEU A C 1
ATOM 1259 O O . LEU A 1 160 ? -9.323 4.066 17.218 1.00 51.31 160 LEU A O 1
ATOM 1263 N N . SER A 1 161 ? -7.970 3.938 15.442 1.00 40.59 161 SER A N 1
ATOM 1264 C CA . SER A 1 161 ? -7.174 5.127 15.727 1.00 40.59 161 SER A CA 1
ATOM 1265 C C . SER A 1 161 ? -7.444 6.149 14.623 1.00 40.59 161 SER A C 1
ATOM 1267 O O . SER A 1 161 ? -6.861 6.097 13.544 1.00 40.59 161 SER A O 1
ATOM 1269 N N . GLY A 1 162 ? -8.364 7.080 14.874 1.00 37.22 162 GLY A N 1
ATOM 1270 C CA . GLY A 1 162 ? -8.619 8.193 13.957 1.00 37.22 162 GLY A CA 1
ATOM 1271 C C . GLY A 1 162 ? -10.004 8.792 14.138 1.00 37.22 162 GLY A C 1
ATOM 1272 O O . GLY A 1 162 ? -10.965 8.324 13.540 1.00 37.22 162 GLY A O 1
ATOM 1273 N N . GLY A 1 163 ? -10.103 9.829 14.970 1.00 42.12 163 GLY A N 1
ATOM 1274 C CA . GLY A 1 163 ? -11.335 10.593 15.138 1.00 42.12 163 GLY A CA 1
ATOM 1275 C C . GLY A 1 163 ? -11.671 11.398 13.884 1.00 42.12 163 GLY A C 1
ATOM 1276 O O . GLY A 1 163 ? -10.869 12.223 13.457 1.00 42.12 163 GLY A O 1
ATOM 1277 N N . MET A 1 164 ? -12.862 11.171 13.333 1.00 35.22 164 MET A N 1
ATOM 1278 C CA . MET A 1 164 ? -13.553 12.024 12.359 1.00 35.22 164 MET A CA 1
ATOM 1279 C C . MET A 1 164 ? -15.082 11.904 12.590 1.00 35.22 164 MET A C 1
ATOM 1281 O O . MET A 1 164 ? -15.514 10.938 13.220 1.00 35.22 164 MET A O 1
ATOM 1285 N N . PRO A 1 165 ? -15.893 12.894 12.161 1.00 38.12 165 PRO A N 1
ATOM 1286 C CA . PRO A 1 165 ? -17.200 13.220 12.742 1.00 38.12 165 PRO A CA 1
ATOM 1287 C C . PRO A 1 165 ? -18.311 12.187 12.497 1.00 38.12 165 PRO A C 1
ATOM 1289 O O . PRO A 1 165 ? -18.307 11.454 11.511 1.00 38.12 165 PRO A O 1
ATOM 1292 N N . GLU A 1 166 ? -19.299 12.214 13.396 1.00 41.69 166 GLU A N 1
ATOM 1293 C CA . GLU A 1 166 ? -20.355 11.225 13.682 1.00 41.69 166 GLU A CA 1
ATOM 1294 C C . GLU A 1 166 ? -21.372 10.885 12.564 1.00 41.69 166 GLU A C 1
ATOM 1296 O O . GLU A 1 166 ? -22.372 10.228 12.840 1.00 41.69 166 GLU A O 1
ATOM 1301 N N . GLU A 1 167 ? -21.155 11.240 11.296 1.00 41.12 167 GLU A N 1
ATOM 1302 C CA . GLU A 1 167 ? -22.176 11.022 10.248 1.00 41.12 167 GLU A CA 1
ATOM 1303 C C . GLU A 1 167 ? -22.054 9.698 9.467 1.00 41.12 167 GLU A C 1
ATOM 1305 O O . GLU A 1 167 ? -22.961 9.353 8.716 1.00 41.12 167 GLU A O 1
ATOM 1310 N N . HIS A 1 168 ? -20.994 8.901 9.665 1.00 44.44 168 HIS A N 1
ATOM 1311 C CA . HIS A 1 168 ? -20.757 7.666 8.884 1.00 44.44 168 HIS A CA 1
ATOM 1312 C C . HIS A 1 168 ? -20.484 6.417 9.746 1.00 44.44 168 HIS A C 1
ATOM 1314 O O . HIS A 1 168 ? -19.735 5.519 9.364 1.00 44.44 168 HIS A O 1
ATOM 1320 N N . ALA A 1 169 ? -21.121 6.329 10.917 1.00 43.69 169 ALA A N 1
ATOM 1321 C CA . ALA A 1 169 ? -20.925 5.244 11.887 1.00 43.69 169 ALA A CA 1
ATOM 1322 C C . ALA A 1 169 ? -21.377 3.843 11.411 1.00 43.69 169 ALA A C 1
ATOM 1324 O O . ALA A 1 169 ? -21.052 2.849 12.056 1.00 43.69 169 ALA A O 1
ATOM 1325 N N . ALA A 1 170 ? -22.107 3.736 10.295 1.00 47.69 170 ALA A N 1
ATOM 1326 C CA . ALA A 1 170 ? -22.639 2.464 9.794 1.00 47.69 170 ALA A CA 1
ATOM 1327 C C . ALA A 1 170 ? -21.571 1.526 9.196 1.00 47.69 170 ALA A C 1
ATOM 1329 O O . ALA A 1 170 ? -21.818 0.328 9.074 1.00 47.69 170 ALA A O 1
ATOM 1330 N N . SER A 1 171 ? -20.391 2.052 8.855 1.00 54.03 171 SER A N 1
ATOM 1331 C CA . SER A 1 171 ? -19.299 1.288 8.230 1.00 54.03 171 SER A CA 1
ATOM 1332 C C . SER A 1 171 ? -18.145 0.992 9.190 1.00 54.03 171 SER A C 1
ATOM 1334 O O . SER A 1 171 ? -17.101 0.505 8.761 1.00 54.03 171 SER A O 1
ATOM 1336 N N . LEU A 1 172 ? -18.309 1.308 10.477 1.00 59.97 172 LEU A N 1
ATOM 1337 C CA . LEU A 1 172 ? -17.294 1.118 11.509 1.00 59.97 172 LEU A CA 1
ATOM 1338 C C . LEU A 1 172 ? -17.562 -0.169 12.286 1.00 59.97 172 LEU A C 1
ATOM 1340 O O . LEU A 1 172 ? -18.713 -0.511 12.566 1.00 59.97 172 LEU A O 1
ATOM 1344 N N . CYS A 1 173 ? -16.500 -0.877 12.670 1.00 61.78 173 CYS A N 1
ATOM 1345 C CA . CYS A 1 173 ? -16.672 -2.064 13.493 1.00 61.78 173 CYS A CA 1
ATOM 1346 C C . CYS A 1 173 ? -17.184 -1.694 14.894 1.00 61.78 173 CYS A C 1
ATOM 1348 O O . CYS A 1 173 ? -16.627 -0.802 15.539 1.00 61.78 173 CYS A O 1
ATOM 1350 N N . PRO A 1 174 ? -18.227 -2.381 15.395 1.00 64.56 174 PRO A N 1
ATOM 1351 C CA . PRO A 1 174 ? -18.806 -2.069 16.692 1.00 64.56 174 PRO A CA 1
ATOM 1352 C C . PRO A 1 174 ? -17.801 -2.329 17.820 1.00 64.56 174 PRO A C 1
ATOM 1354 O O . PRO A 1 174 ? -17.070 -3.323 17.816 1.00 64.56 174 PRO A O 1
ATOM 1357 N N . SER A 1 175 ? -17.782 -1.443 18.818 1.00 69.31 175 SER A N 1
ATOM 1358 C CA . SER A 1 175 ? -17.006 -1.655 20.037 1.00 69.31 175 SER A CA 1
ATOM 1359 C C . SER A 1 175 ? -17.590 -2.823 20.833 1.00 69.31 175 SER A C 1
ATOM 1361 O O . SER A 1 175 ? -18.805 -2.963 20.996 1.00 69.31 175 SER A O 1
ATOM 1363 N N . HIS A 1 176 ? -16.717 -3.699 21.329 1.00 72.19 176 HIS A N 1
ATOM 1364 C CA . HIS A 1 176 ? -17.142 -4.867 22.087 1.00 72.19 176 HIS A CA 1
ATOM 1365 C C . HIS A 1 176 ? -17.064 -4.554 23.582 1.00 72.19 176 HIS A C 1
ATOM 1367 O O . HIS A 1 176 ? -16.009 -4.176 24.096 1.00 72.19 176 HIS A O 1
ATOM 1373 N N . SER A 1 177 ? -18.175 -4.738 24.296 1.00 80.50 177 SER A N 1
ATOM 1374 C CA . SER A 1 177 ? -18.241 -4.560 25.747 1.00 80.50 177 SER A CA 1
ATOM 1375 C C . SER A 1 177 ? -18.456 -5.899 26.442 1.00 80.50 177 SER A C 1
ATOM 1377 O O . SER A 1 177 ? -19.196 -6.757 25.968 1.00 80.50 177 SER A O 1
ATOM 1379 N N . GLU A 1 178 ? -17.771 -6.099 27.563 1.00 87.12 178 GLU A N 1
ATOM 1380 C CA . GLU A 1 178 ? -17.951 -7.274 28.409 1.00 87.12 178 GLU A CA 1
ATOM 1381 C C . GLU A 1 178 ? -18.241 -6.821 29.831 1.00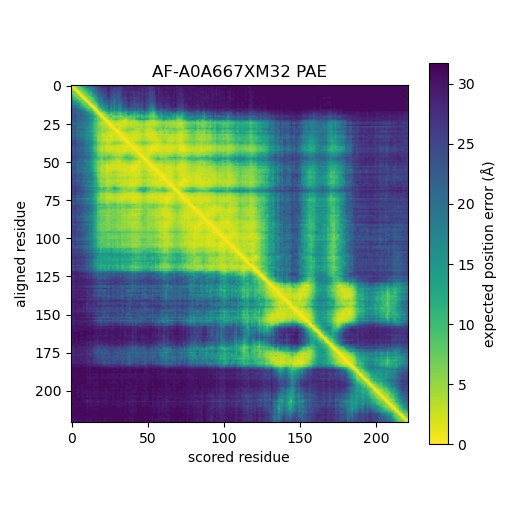 87.12 178 GLU A C 1
ATOM 1383 O O . GLU A 1 178 ? -17.492 -6.034 30.409 1.00 87.12 178 GLU A O 1
ATOM 1388 N N . THR A 1 179 ? -19.327 -7.337 30.403 1.00 87.81 179 THR A N 1
ATOM 1389 C CA . THR A 1 179 ? -19.728 -7.051 31.778 1.00 87.81 179 THR A CA 1
ATOM 1390 C C . THR A 1 179 ? -19.599 -8.305 32.622 1.00 87.81 179 THR A C 1
ATOM 1392 O O . THR A 1 179 ? -20.185 -9.338 32.308 1.00 87.81 179 THR A O 1
ATOM 1395 N N . GLN A 1 180 ? -18.905 -8.193 33.752 1.00 90.19 180 GLN A N 1
ATOM 1396 C CA . GLN A 1 180 ? -18.795 -9.275 34.724 1.00 90.19 180 GLN A CA 1
ATOM 1397 C C . GLN A 1 180 ? -19.227 -8.839 36.123 1.00 90.19 180 GLN A C 1
ATOM 1399 O O . GLN A 1 180 ? -19.251 -7.654 36.471 1.00 90.19 180 GLN A O 1
ATOM 1404 N N . ARG A 1 181 ? -19.554 -9.829 36.956 1.00 89.88 181 ARG A N 1
ATOM 1405 C CA . ARG A 1 181 ? -19.907 -9.615 38.360 1.00 89.88 181 ARG A CA 1
ATOM 1406 C C . ARG A 1 181 ? -18.641 -9.415 39.189 1.00 89.88 181 ARG A C 1
ATOM 1408 O O . ARG A 1 181 ? -17.713 -10.209 39.111 1.00 89.88 181 ARG A O 1
ATOM 1415 N N . CYS A 1 182 ? -18.636 -8.394 40.035 1.00 85.38 182 CYS A N 1
ATOM 1416 C CA . CYS A 1 182 ? -17.497 -8.043 40.878 1.00 85.38 182 CYS A CA 1
ATOM 1417 C C . CYS A 1 182 ? -17.901 -7.952 42.348 1.00 85.38 182 CYS A C 1
ATOM 1419 O O . CYS A 1 182 ? -19.050 -7.659 42.699 1.00 85.38 182 CYS A O 1
ATOM 1421 N N . ARG A 1 183 ? -16.943 -8.236 43.231 1.00 84.00 183 ARG A N 1
ATOM 1422 C CA . ARG A 1 183 ? -17.138 -8.179 44.680 1.00 84.00 183 ARG A CA 1
ATOM 1423 C C . ARG A 1 183 ? -16.778 -6.789 45.187 1.00 84.00 183 ARG A C 1
ATOM 1425 O O . ARG A 1 183 ? -15.657 -6.332 44.997 1.00 84.00 183 ARG A O 1
ATOM 1432 N N . MET A 1 184 ? -17.709 -6.141 45.877 1.00 81.19 184 MET A N 1
ATOM 1433 C CA . MET A 1 184 ? -17.495 -4.789 46.395 1.00 81.19 184 MET A CA 1
ATOM 1434 C C . MET A 1 184 ? -16.707 -4.830 47.712 1.00 81.19 184 MET A C 1
ATOM 1436 O O . MET A 1 184 ? -16.857 -5.762 48.517 1.00 81.19 184 MET A O 1
ATOM 1440 N N . ARG A 1 185 ? -15.856 -3.820 47.947 1.00 68.19 185 ARG A N 1
ATOM 1441 C CA . ARG A 1 185 ? -15.078 -3.716 49.190 1.00 68.19 185 ARG A CA 1
ATOM 1442 C C . ARG A 1 185 ? -16.024 -3.496 50.370 1.00 68.19 185 ARG A C 1
ATOM 1444 O O . ARG A 1 185 ? -16.854 -2.593 50.377 1.00 68.19 185 ARG A O 1
ATOM 1451 N N . LYS A 1 186 ? -15.883 -4.323 51.408 1.00 61.16 186 LYS A N 1
ATOM 1452 C CA . LYS A 1 186 ? -16.594 -4.128 52.674 1.00 61.16 186 LYS A CA 1
ATOM 1453 C C . LYS A 1 186 ? -15.810 -3.158 53.553 1.00 61.16 186 LYS A C 1
ATOM 1455 O O . LYS A 1 186 ? -14.852 -3.575 54.194 1.00 61.16 186 LYS A O 1
ATOM 1460 N N . LYS A 1 187 ? -16.299 -1.933 53.716 1.00 57.25 187 LYS A N 1
ATOM 1461 C CA . LYS A 1 187 ? -16.094 -1.182 54.964 1.00 57.25 187 LYS A CA 1
ATOM 1462 C C . LYS A 1 187 ? -17.458 -0.901 55.578 1.00 57.25 187 LYS A C 1
ATOM 1464 O O . LYS A 1 187 ? -18.087 0.105 55.306 1.00 57.25 187 LYS A O 1
ATOM 1469 N N . TRP A 1 188 ? -17.964 -1.876 56.335 1.00 48.94 188 TRP A N 1
ATOM 1470 C CA . TRP A 1 188 ? -19.291 -1.774 56.961 1.00 48.94 188 TRP A CA 1
ATOM 1471 C C . TRP A 1 188 ? -19.416 -2.541 58.291 1.00 48.94 188 TRP A C 1
ATOM 1473 O O . TRP A 1 188 ? -20.492 -3.000 58.649 1.00 48.94 188 TRP A O 1
ATOM 1483 N N . ARG A 1 189 ? -18.338 -2.776 59.054 1.00 44.19 189 ARG A N 1
ATOM 1484 C CA . ARG A 1 189 ? -18.492 -3.502 60.342 1.00 44.19 189 ARG A CA 1
ATOM 1485 C C . ARG A 1 189 ? -17.884 -2.873 61.587 1.00 44.19 189 ARG A C 1
ATOM 1487 O O . ARG A 1 189 ? -18.241 -3.317 62.675 1.00 44.19 189 ARG A O 1
ATOM 1494 N N . GLN A 1 190 ? -17.035 -1.857 61.465 1.00 45.12 190 GLN A N 1
ATOM 1495 C CA . GLN A 1 190 ? -16.456 -1.203 62.644 1.00 45.12 190 GLN A CA 1
ATOM 1496 C C . GLN A 1 190 ? -17.205 0.076 63.051 1.00 45.12 190 GLN A C 1
ATOM 1498 O O . GLN A 1 190 ? -17.459 0.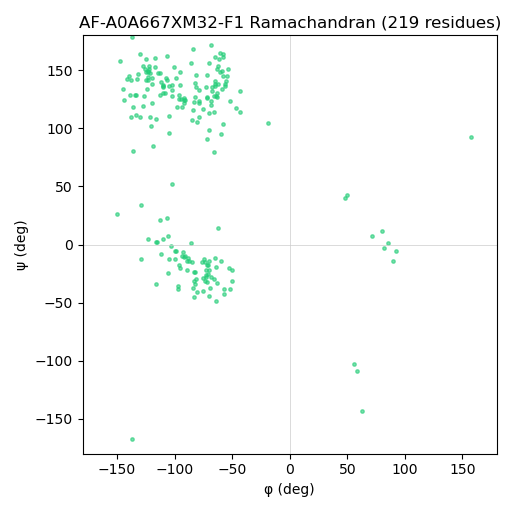241 64.235 1.00 45.12 190 GLN A O 1
ATOM 1503 N N . GLU A 1 191 ? -17.685 0.901 62.114 1.00 42.03 191 GLU A N 1
ATOM 1504 C CA . GLU A 1 191 ? -18.350 2.180 62.458 1.00 42.03 191 GLU A CA 1
ATOM 1505 C C . GLU A 1 191 ? -19.846 2.049 62.819 1.00 42.03 191 GLU A C 1
ATOM 1507 O O . GLU A 1 191 ? -20.372 2.852 63.582 1.00 42.03 191 GLU A O 1
ATOM 1512 N N . MET A 1 192 ? -20.533 0.995 62.360 1.00 41.22 192 MET A N 1
ATOM 1513 C CA . MET A 1 192 ? -21.966 0.753 62.635 1.00 41.22 192 MET A CA 1
ATOM 1514 C C . MET A 1 192 ? -22.273 0.272 64.059 1.00 41.22 192 MET A C 1
ATOM 1516 O O . MET A 1 192 ? -23.436 0.233 64.449 1.00 41.22 192 MET A O 1
ATOM 1520 N N . ARG A 1 193 ? -21.261 -0.123 64.844 1.00 48.06 193 ARG A N 1
ATOM 1521 C CA . ARG A 1 193 ? -21.484 -0.588 66.223 1.00 48.06 193 ARG A CA 1
ATOM 1522 C C . ARG A 1 193 ? -21.817 0.555 67.194 1.00 48.06 193 ARG A C 1
ATOM 1524 O O . ARG A 1 193 ? -22.356 0.275 68.255 1.00 48.06 193 ARG A O 1
ATOM 1531 N N . ASN A 1 194 ? -21.566 1.811 66.803 1.00 47.62 194 ASN A N 1
ATOM 1532 C CA . ASN A 1 194 ? -21.663 2.977 67.690 1.00 47.62 194 ASN A CA 1
ATOM 1533 C C . ASN A 1 194 ? -22.750 4.000 67.311 1.00 47.62 194 ASN A C 1
ATOM 1535 O O . ASN A 1 194 ? -22.856 5.026 67.975 1.00 47.62 194 ASN A O 1
ATOM 1539 N N . LEU A 1 195 ? -23.5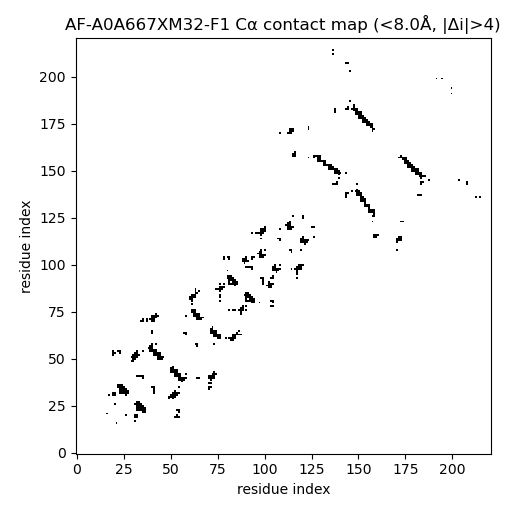60 3.772 66.271 1.00 48.00 195 LEU A N 1
ATOM 1540 C CA . LEU A 1 195 ? -24.569 4.747 65.836 1.00 48.00 195 LEU A CA 1
ATOM 1541 C C . LEU A 1 195 ? -25.951 4.099 65.734 1.00 48.00 195 LEU A C 1
ATOM 1543 O O . LEU A 1 195 ? -26.164 3.154 64.977 1.00 48.00 195 LEU A O 1
ATOM 1547 N N . GLY A 1 196 ? -26.887 4.622 66.529 1.00 49.16 196 GLY A N 1
ATOM 1548 C CA . GLY A 1 196 ? -28.285 4.201 66.557 1.00 49.16 196 GLY A CA 1
ATOM 1549 C C . GLY A 1 196 ? -28.994 4.333 65.202 1.00 49.16 196 GLY A C 1
ATOM 1550 O O . GLY A 1 196 ? -28.562 5.056 64.302 1.00 49.16 196 GLY A O 1
ATOM 1551 N N . LYS A 1 197 ? -30.124 3.621 65.081 1.00 52.03 197 LYS A N 1
ATOM 1552 C CA . LYS A 1 197 ? -30.894 3.366 63.844 1.00 52.03 197 LYS A CA 1
ATOM 1553 C C . LYS A 1 197 ? -31.278 4.612 63.022 1.00 52.03 197 LYS A C 1
ATOM 1555 O O . LYS A 1 197 ? -31.534 4.476 61.832 1.00 52.03 197 LYS A O 1
ATOM 1560 N N . THR A 1 198 ? -31.278 5.808 63.604 1.00 47.88 198 THR A N 1
ATOM 1561 C CA . THR A 1 198 ? -31.618 7.078 62.936 1.00 47.88 198 THR A CA 1
ATOM 1562 C C . THR A 1 198 ? -30.453 7.737 62.179 1.00 47.88 198 THR A C 1
ATOM 1564 O O . THR A 1 198 ? -30.698 8.590 61.332 1.00 47.88 198 THR A O 1
ATOM 1567 N N . GLY A 1 199 ? -29.197 7.324 62.402 1.00 50.22 199 GLY A N 1
ATOM 1568 C CA . GLY A 1 199 ? -28.016 7.878 61.710 1.00 50.22 199 GLY A CA 1
ATOM 1569 C C . GLY A 1 199 ? -27.578 7.123 60.445 1.00 50.22 199 GLY A C 1
ATOM 1570 O O . GLY A 1 199 ? -26.725 7.599 59.701 1.00 50.22 199 GLY A O 1
ATOM 1571 N N . VAL A 1 200 ? -28.150 5.945 60.182 1.00 51.88 200 VAL A N 1
ATOM 1572 C CA . VAL A 1 200 ? -27.643 4.980 59.183 1.00 51.88 200 VAL A CA 1
ATOM 1573 C C . VAL A 1 200 ? -27.799 5.472 57.736 1.00 51.88 200 VAL A C 1
ATOM 1575 O O . VAL A 1 200 ? -26.900 5.272 56.920 1.00 51.88 200 VAL A O 1
ATOM 1578 N N . LEU A 1 201 ? -28.899 6.166 57.426 1.00 49.78 201 LEU A N 1
ATOM 1579 C CA . LEU A 1 201 ? -29.158 6.742 56.097 1.00 49.78 201 LEU A CA 1
ATOM 1580 C C . LEU A 1 201 ? -28.328 8.010 55.833 1.00 49.78 201 LEU A C 1
ATOM 1582 O O . LEU A 1 201 ? -27.773 8.164 54.749 1.00 49.78 201 LEU A O 1
ATOM 1586 N N . ALA A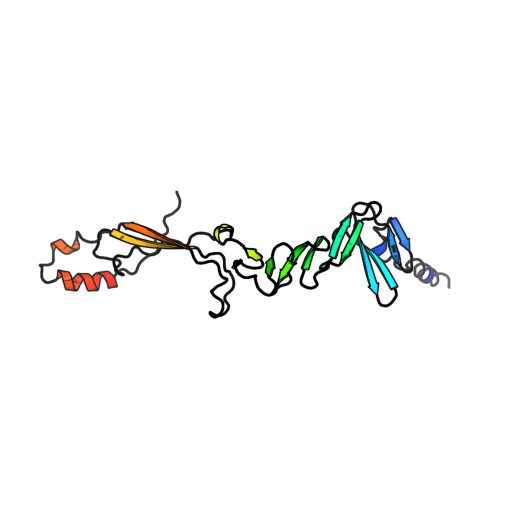 1 202 ? -28.169 8.880 56.836 1.00 48.41 202 ALA A N 1
ATOM 1587 C CA . ALA A 1 202 ? -27.399 10.122 56.706 1.00 48.41 202 ALA A CA 1
ATOM 1588 C C . ALA A 1 202 ? -25.878 9.887 56.594 1.00 48.41 202 ALA A C 1
ATOM 1590 O O . ALA A 1 202 ? -25.160 10.713 56.027 1.00 48.41 202 ALA A O 1
ATOM 1591 N N . VAL A 1 203 ? -25.380 8.761 57.120 1.00 52.47 203 VAL A N 1
ATOM 1592 C CA . VAL A 1 203 ? -23.967 8.358 57.019 1.00 52.47 203 VAL A CA 1
ATOM 1593 C C . VAL A 1 203 ? -23.671 7.647 55.693 1.00 52.47 203 VAL A C 1
ATOM 1595 O O . VAL A 1 203 ? -22.583 7.831 55.159 1.00 52.47 203 VAL A O 1
ATOM 1598 N N . MET A 1 204 ? -24.630 6.913 55.111 1.00 49.41 204 MET A N 1
ATOM 1599 C CA . MET A 1 204 ? -24.487 6.293 53.779 1.00 49.41 204 MET A CA 1
ATOM 1600 C C . MET A 1 204 ? -24.174 7.323 52.684 1.00 49.41 204 MET A C 1
ATOM 1602 O O . MET A 1 204 ? -23.268 7.094 51.885 1.00 49.41 204 MET A O 1
ATOM 1606 N N . ALA A 1 205 ? -24.848 8.479 52.698 1.00 48.56 205 ALA A N 1
ATOM 1607 C CA . ALA A 1 205 ? -24.572 9.571 51.762 1.00 48.56 205 ALA A CA 1
ATOM 1608 C C . ALA A 1 205 ? -23.153 10.148 51.950 1.00 48.56 205 ALA A C 1
ATOM 1610 O O . ALA A 1 205 ? -22.379 10.209 51.001 1.00 48.56 205 ALA A O 1
ATOM 1611 N N . ARG A 1 206 ? -22.753 10.451 53.197 1.00 51.34 206 ARG A N 1
ATOM 1612 C CA . ARG A 1 206 ? -21.428 11.035 53.497 1.00 51.34 206 ARG A CA 1
ATOM 1613 C C . ARG A 1 206 ? -20.246 10.081 53.289 1.00 51.34 206 ARG A C 1
ATOM 1615 O O . ARG A 1 206 ? -19.115 10.542 53.168 1.00 51.34 206 ARG A O 1
ATOM 1622 N N . TYR A 1 207 ? -20.464 8.764 53.298 1.00 48.53 207 TYR A N 1
ATOM 1623 C CA . TYR A 1 207 ? -19.384 7.782 53.137 1.00 48.53 207 TYR A CA 1
ATOM 1624 C C . TYR A 1 207 ? -19.005 7.552 51.674 1.00 48.53 207 TYR A C 1
ATOM 1626 O O . TYR A 1 207 ? -17.830 7.342 51.375 1.00 48.53 207 TYR A O 1
ATOM 1634 N N . CYS A 1 208 ? -19.988 7.620 50.773 1.00 49.19 208 CYS A N 1
ATOM 1635 C CA . CYS A 1 208 ? -19.751 7.567 49.334 1.00 49.19 208 CYS A CA 1
ATOM 1636 C C . CYS A 1 208 ? -19.024 8.850 48.839 1.00 49.19 208 CYS A C 1
ATOM 1638 O O . CYS A 1 208 ? -18.208 8.744 47.931 1.00 49.19 208 CYS A O 1
ATOM 1640 N N . ASP A 1 209 ? -19.192 10.008 49.504 1.00 49.28 209 ASP A N 1
ATOM 1641 C CA . ASP A 1 209 ? -18.420 11.243 49.227 1.00 49.28 209 ASP A CA 1
ATOM 1642 C C . ASP A 1 209 ? -16.951 11.192 49.702 1.00 49.28 209 ASP A C 1
ATOM 1644 O O . ASP A 1 209 ? -16.090 11.888 49.168 1.00 49.28 209 ASP A O 1
ATOM 1648 N N . LYS A 1 210 ? -16.634 10.378 50.722 1.00 45.06 210 LYS A N 1
ATOM 1649 C CA . LYS A 1 210 ? -15.314 10.387 51.388 1.00 45.06 210 LYS A CA 1
ATOM 1650 C C . LYS A 1 210 ? -14.272 9.461 50.741 1.00 45.06 210 LYS A C 1
ATOM 1652 O O . LYS A 1 210 ? -13.098 9.540 51.094 1.00 45.06 210 LYS A O 1
ATOM 1657 N N . TYR A 1 211 ? -14.686 8.580 49.828 1.00 44.94 211 TYR A N 1
ATOM 1658 C CA . TYR A 1 211 ? -13.811 7.613 49.152 1.00 44.94 211 TYR A CA 1
ATOM 1659 C C . TYR A 1 211 ? -14.113 7.544 47.644 1.00 44.94 211 TYR A C 1
ATOM 1661 O O . TYR A 1 211 ? -14.796 6.617 47.198 1.00 44.94 211 TYR A O 1
ATOM 1669 N N . PRO A 1 212 ? -13.600 8.491 46.837 1.00 41.91 212 PRO A N 1
ATOM 1670 C CA . PRO A 1 212 ? -13.565 8.326 45.387 1.00 41.91 212 PRO A CA 1
ATOM 1671 C C . PRO A 1 212 ? -12.678 7.121 45.001 1.00 41.91 212 PRO A C 1
ATOM 1673 O O . PRO A 1 212 ? -11.764 6.755 45.749 1.00 41.91 212 PRO A O 1
ATOM 1676 N N . PRO A 1 213 ? -12.952 6.455 43.866 1.00 47.59 213 PRO A N 1
ATOM 1677 C CA . PRO A 1 213 ? -12.322 5.186 43.517 1.00 47.59 213 PRO A CA 1
ATOM 1678 C C . PRO A 1 213 ? -10.828 5.360 43.205 1.00 47.59 213 PRO A C 1
ATOM 1680 O O . PRO A 1 213 ? -10.467 6.043 42.253 1.00 47.59 213 PRO A O 1
ATOM 1683 N N . GLN A 1 214 ? -9.959 4.691 43.969 1.00 41.34 214 GLN A N 1
ATOM 1684 C CA . GLN A 1 214 ? -8.599 4.389 43.520 1.00 41.34 214 GLN A CA 1
ATOM 1685 C C . GLN A 1 214 ? -8.646 3.191 42.569 1.00 41.34 214 GLN A C 1
ATOM 1687 O O . GLN A 1 214 ? -9.146 2.115 42.913 1.00 41.34 214 GLN A O 1
ATOM 1692 N N . SER A 1 215 ? -8.124 3.404 41.363 1.00 38.25 215 SER A N 1
ATOM 1693 C CA . SER A 1 215 ? -7.717 2.372 40.419 1.00 38.25 215 SER A CA 1
ATOM 1694 C C . SER A 1 215 ? -6.527 1.610 41.008 1.00 38.25 215 SER A C 1
ATOM 1696 O O . SER A 1 215 ? -5.375 1.892 40.678 1.00 38.25 215 SER A O 1
ATOM 1698 N N . ASP A 1 216 ? -6.786 0.681 41.926 1.00 34.69 216 ASP A N 1
ATOM 1699 C CA . ASP A 1 216 ? -5.739 -0.224 42.390 1.00 34.69 216 ASP A CA 1
ATOM 1700 C C . ASP A 1 216 ? -5.418 -1.186 41.238 1.00 34.69 216 ASP A C 1
ATOM 1702 O O . ASP A 1 216 ? -6.134 -2.164 41.001 1.00 34.69 216 ASP A O 1
ATOM 1706 N N . LEU A 1 217 ? -4.343 -0.860 40.507 1.00 37.75 217 LEU A N 1
ATOM 1707 C CA . LEU A 1 217 ? -3.568 -1.814 39.727 1.00 37.75 217 LEU A CA 1
ATOM 1708 C C . LEU A 1 217 ? -3.304 -3.027 40.624 1.00 37.75 217 LEU A C 1
ATOM 1710 O O . LEU A 1 217 ? -2.635 -2.914 41.652 1.00 37.75 217 LEU A O 1
ATOM 1714 N N . PHE A 1 218 ? -3.809 -4.194 40.235 1.00 32.47 218 PHE A N 1
ATOM 1715 C CA . PHE A 1 218 ? -3.230 -5.433 40.731 1.00 32.47 218 PHE A CA 1
ATOM 1716 C C . PHE A 1 218 ? -1.869 -5.605 40.044 1.00 32.47 218 PHE A C 1
ATOM 1718 O O . PHE A 1 218 ? -1.825 -5.565 38.813 1.00 32.47 218 PHE A O 1
ATOM 1725 N N . PRO A 1 219 ? -0.765 -5.799 40.789 1.00 31.86 219 PRO A N 1
ATOM 1726 C CA . PRO A 1 219 ? 0.461 -6.292 40.193 1.00 31.86 219 PRO A CA 1
ATOM 1727 C C . PRO A 1 219 ? 0.184 -7.702 39.670 1.00 31.86 219 PRO A C 1
ATOM 1729 O O . PRO A 1 219 ? -0.337 -8.554 40.393 1.00 31.86 219 PRO A O 1
ATOM 1732 N N . SER A 1 220 ? 0.508 -7.915 38.402 1.00 33.34 220 SER A N 1
ATOM 1733 C CA . SER A 1 220 ? 0.649 -9.228 37.782 1.00 33.34 220 SER A CA 1
ATOM 1734 C C . SER A 1 220 ? 1.586 -10.107 38.619 1.00 33.34 220 SER A C 1
ATOM 1736 O O . SER A 1 220 ? 2.722 -9.706 38.881 1.00 33.34 220 SER A O 1
ATOM 1738 N N . LEU A 1 221 ? 1.080 -11.269 39.041 1.00 31.75 221 LEU A N 1
ATOM 1739 C CA . LEU A 1 221 ? 1.866 -12.425 39.482 1.00 31.75 221 LEU A CA 1
ATOM 1740 C C . LEU A 1 221 ? 2.306 -13.231 38.261 1.00 31.75 221 LEU A C 1
ATOM 1742 O O . LEU A 1 221 ? 1.463 -13.374 37.345 1.00 31.75 221 LEU A O 1
#

Mean predicted aligned error: 17.82 Å

Organism: NCBI:txid586833